Protein AF-F4REG9-F1 (afdb_monomer_lite)

Organism: Melampsora larici-populina (strain 98AG31 / pathotype 3-4-7) (NCBI:txid747676)

Foldseek 3Di:
DDCPDPVNVVVVVVCVVVVHPQDCPCVRPVPLVVQCVLCVLVADPVCSVVSNVDDDDPVDPPPCVSVPDPNPPPPPPDDPDAQDQDDPPRCCCVQPLLVVLLVLLVVLLVVQVCVQDVPDDPDDSCVQPNSNLSRSCSSRLVQLLVVDDPCVSRVDHSTPCSSVSSNVSSVVSCVDVSVVVVVVVVCVVPVPPPVPPPD

pLDDT: mean 83.84, std 15.32, range [38.62, 98.19]

Radius of gyration: 25.73 Å; chains: 1; bounding box: 55×44×76 Å

Sequence (199 aa):
MSLSDPGYVLEIQREKDAKMPACRCSNCDPQGAARIIRLLPQTKSADLNALISSFPSEAEPEDESLLNIPRSSRKRKFSSNIPLVCKWNDPIRLDVSIIDLTVSILANYKILFKKTYPTDPPYLPKTLFNLEDAWQISKNYISVSNGDFLREILGGQTIPGLFESITTSINSWLQSDSYKQHQDNLEDIYPDFNRSRDT

Structure (mmCIF, N/CA/C/O backbone):
data_AF-F4REG9-F1
#
_entry.id   AF-F4REG9-F1
#
loop_
_atom_site.group_PDB
_atom_site.id
_atom_site.type_symbol
_atom_site.label_atom_id
_atom_site.label_alt_id
_atom_site.label_comp_id
_atom_site.label_asym_id
_atom_site.label_entity_id
_atom_site.label_seq_id
_atom_site.pdbx_PDB_ins_code
_atom_site.Cartn_x
_atom_site.Cartn_y
_atom_site.Cartn_z
_atom_site.occupancy
_atom_site.B_iso_or_equiv
_atom_site.auth_seq_id
_atom_site.auth_comp_id
_atom_site.auth_asym_id
_atom_site.auth_atom_id
_atom_site.pdbx_PDB_model_num
ATOM 1 N N . MET A 1 1 ? -5.081 -2.381 30.332 1.00 60.44 1 MET A N 1
ATOM 2 C CA . MET A 1 1 ? -4.840 -1.266 31.276 1.00 60.44 1 MET A CA 1
ATOM 3 C C . MET A 1 1 ? -5.528 -1.609 32.583 1.00 60.44 1 MET A C 1
ATOM 5 O O . MET A 1 1 ? -6.572 -2.245 32.532 1.00 60.44 1 MET A O 1
ATOM 9 N N . SER A 1 2 ? -4.931 -1.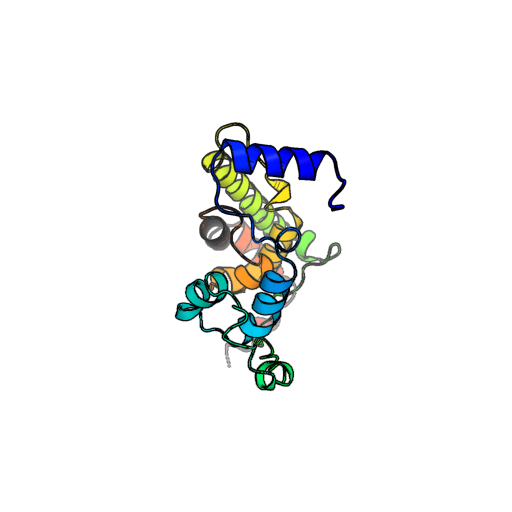269 33.724 1.00 75.38 2 SER A N 1
ATOM 10 C CA . SER A 1 2 ? -5.558 -1.494 35.033 1.00 75.38 2 SER A CA 1
ATOM 11 C C . SER A 1 2 ? -6.660 -0.459 35.278 1.00 75.38 2 SER A C 1
ATOM 13 O O . SER A 1 2 ? -6.501 0.689 34.877 1.00 75.38 2 SER A O 1
ATOM 15 N N . LEU A 1 3 ? -7.728 -0.824 35.995 1.00 77.12 3 LEU A N 1
ATOM 16 C CA . LEU A 1 3 ? -8.744 0.134 36.467 1.00 77.12 3 LEU A CA 1
ATOM 17 C C . LEU A 1 3 ? -8.175 1.147 37.476 1.00 77.12 3 LEU A C 1
ATOM 19 O O . LEU A 1 3 ? -8.781 2.179 37.739 1.00 77.12 3 LEU A O 1
ATOM 23 N N . SER A 1 4 ? -7.005 0.841 38.036 1.00 83.81 4 SER A N 1
ATOM 24 C CA . SER A 1 4 ? -6.241 1.710 38.929 1.00 83.81 4 SER A CA 1
ATOM 25 C C . SER A 1 4 ? -5.154 2.515 38.210 1.00 83.81 4 SER A C 1
ATOM 27 O O . SER A 1 4 ? -4.345 3.161 38.872 1.00 83.81 4 SER A O 1
ATOM 29 N N . ASP A 1 5 ? -5.062 2.421 36.880 1.00 88.69 5 ASP A N 1
ATOM 30 C CA . ASP A 1 5 ? -4.089 3.192 36.112 1.00 88.69 5 ASP A CA 1
ATOM 31 C C . ASP A 1 5 ? -4.425 4.696 36.189 1.00 88.69 5 ASP A C 1
ATOM 33 O O . ASP A 1 5 ? -5.569 5.074 35.918 1.00 88.69 5 ASP A O 1
ATOM 37 N N . PRO A 1 6 ? -3.465 5.575 36.534 1.00 88.94 6 PRO A N 1
ATOM 38 C CA . PRO A 1 6 ? -3.729 7.008 36.644 1.00 88.94 6 PRO A CA 1
ATOM 39 C C . PRO A 1 6 ? -4.270 7.628 35.350 1.00 88.94 6 PRO A C 1
ATOM 41 O O . PRO A 1 6 ? -5.141 8.493 35.409 1.00 88.94 6 PRO A O 1
ATOM 44 N N . GLY A 1 7 ? -3.802 7.168 34.183 1.00 88.00 7 GLY A N 1
ATOM 45 C CA . GLY A 1 7 ? -4.287 7.641 32.886 1.00 88.00 7 GLY A CA 1
ATOM 46 C C . GLY A 1 7 ? -5.747 7.258 32.640 1.00 88.00 7 GLY A C 1
ATOM 47 O O . GLY A 1 7 ? -6.537 8.092 32.204 1.00 88.00 7 GLY A O 1
ATOM 48 N N . TYR A 1 8 ? -6.128 6.029 32.993 1.00 84.44 8 TYR A N 1
ATOM 49 C CA . TYR A 1 8 ? -7.515 5.560 32.920 1.00 84.44 8 TYR A CA 1
ATOM 50 C C . TYR A 1 8 ? -8.472 6.397 33.782 1.00 84.44 8 TYR A C 1
ATOM 52 O O . TYR A 1 8 ? -9.537 6.802 33.316 1.00 84.44 8 TYR A O 1
ATOM 60 N N . VAL A 1 9 ? -8.089 6.690 35.029 1.00 88.25 9 VAL A N 1
ATOM 61 C CA . VAL A 1 9 ? -8.923 7.481 35.951 1.00 88.25 9 VAL A CA 1
ATOM 62 C C . VAL A 1 9 ? -9.111 8.912 35.440 1.00 88.25 9 VAL A C 1
ATOM 64 O O . VAL A 1 9 ? -10.224 9.439 35.489 1.00 88.25 9 VAL A O 1
ATOM 67 N N . LEU A 1 10 ? -8.042 9.526 34.924 1.00 91.56 10 LEU A N 1
ATOM 68 C CA . LEU A 1 10 ? -8.098 10.868 34.343 1.00 91.56 10 LEU A CA 1
ATOM 69 C C . LEU A 1 10 ? -9.011 10.923 33.115 1.00 91.56 10 LEU A C 1
ATOM 71 O O . LEU A 1 10 ? -9.815 11.848 33.003 1.00 91.56 10 LEU A O 1
ATOM 75 N N . GLU A 1 11 ? -8.936 9.928 32.229 1.00 88.75 11 GLU A N 1
ATOM 76 C CA . GLU A 1 11 ? -9.790 9.887 31.040 1.00 88.75 11 GLU A CA 1
ATOM 77 C C . GLU A 1 11 ? -11.269 9.716 31.407 1.00 88.75 11 GLU A C 1
ATOM 79 O O . GLU A 1 11 ? -12.109 10.442 30.880 1.00 88.75 11 GLU A O 1
ATOM 84 N N . ILE A 1 12 ? -11.598 8.862 32.385 1.00 87.81 12 ILE A N 1
ATOM 85 C CA . ILE A 1 12 ? -12.978 8.741 32.888 1.00 87.81 12 ILE A CA 1
ATOM 86 C C . ILE A 1 12 ? -13.499 10.078 33.414 1.00 87.81 12 ILE A C 1
ATOM 88 O O . ILE A 1 12 ? -14.660 10.428 33.185 1.00 87.81 12 ILE A O 1
ATOM 92 N N . GLN A 1 13 ? -12.674 10.820 34.154 1.00 90.06 13 GLN A N 1
ATOM 93 C CA . GLN A 1 13 ? -13.096 12.111 34.685 1.00 90.06 13 GLN A CA 1
ATOM 94 C C . GLN A 1 13 ? -13.320 13.122 33.554 1.00 90.06 13 GLN A C 1
ATOM 96 O O . GLN A 1 13 ? -14.356 13.786 33.528 1.00 90.06 13 GLN A O 1
ATOM 101 N N . ARG A 1 14 ? -12.416 13.159 32.568 1.00 94.50 14 ARG A N 1
ATOM 102 C CA . ARG A 1 14 ? -12.551 13.999 31.371 1.00 94.50 14 ARG A CA 1
ATOM 103 C C . ARG A 1 14 ? -13.841 13.694 30.600 1.00 94.50 14 ARG A C 1
ATOM 105 O O . ARG A 1 14 ? -14.540 14.622 30.194 1.00 94.50 14 ARG A O 1
ATOM 112 N N . GLU A 1 15 ? -14.170 12.417 30.403 1.00 92.25 15 GLU A N 1
ATOM 113 C CA . GLU A 1 15 ? -15.405 11.984 29.734 1.00 92.25 15 GLU A CA 1
ATOM 114 C C . GLU A 1 15 ? -16.660 12.454 30.488 1.00 92.25 15 GLU A C 1
ATOM 116 O O . GLU A 1 15 ? -17.603 12.951 29.864 1.00 92.25 15 GLU A O 1
ATOM 121 N N . LYS A 1 16 ? -16.659 12.359 31.827 1.00 89.88 16 LYS A N 1
ATOM 122 C CA . LYS A 1 16 ? -17.760 12.843 32.680 1.00 89.88 16 LYS A CA 1
ATOM 123 C C . LYS A 1 16 ? -17.938 14.354 32.584 1.00 89.88 16 LYS A C 1
ATOM 125 O O . LYS A 1 16 ? -19.063 14.818 32.395 1.00 89.88 16 LYS A O 1
ATOM 130 N N . ASP A 1 17 ? -16.846 15.107 32.676 1.00 95.31 17 ASP A N 1
ATOM 131 C CA . ASP A 1 17 ? -16.870 16.572 32.608 1.00 95.31 17 ASP A CA 1
ATOM 132 C C . ASP A 1 17 ? -17.370 17.051 31.232 1.00 95.31 17 ASP A C 1
ATOM 134 O O . ASP A 1 17 ? -18.139 18.011 31.133 1.00 95.31 17 ASP A O 1
ATOM 138 N N . ALA A 1 18 ? -17.016 16.321 30.169 1.00 95.12 18 ALA A N 1
ATOM 139 C CA . ALA A 1 18 ? -17.491 16.548 28.805 1.00 95.12 18 ALA A CA 1
ATOM 140 C C . ALA A 1 18 ? -18.910 16.006 28.529 1.00 95.12 18 ALA A C 1
ATOM 142 O O . ALA A 1 18 ? -19.398 16.140 27.405 1.00 95.12 18 ALA A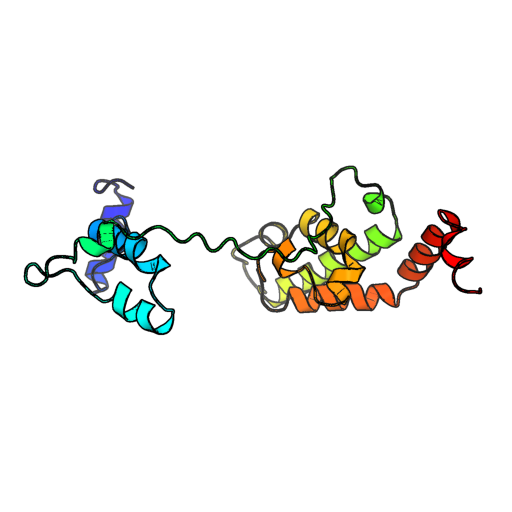 O 1
ATOM 143 N N . LYS A 1 19 ? -19.582 15.404 29.523 1.00 94.12 19 LYS A N 1
ATOM 144 C CA . LYS A 1 19 ? -20.911 14.771 29.397 1.00 94.12 19 LYS A CA 1
ATOM 145 C C . LYS A 1 19 ? -20.982 13.748 28.257 1.00 94.12 19 LYS A C 1
ATOM 147 O O . LYS A 1 19 ? -22.006 13.623 27.582 1.00 94.12 19 LYS A O 1
ATOM 152 N N . MET A 1 20 ? -19.887 13.029 28.031 1.00 89.06 20 MET A N 1
ATOM 153 C CA . MET A 1 20 ? -19.848 11.956 27.046 1.00 89.06 20 MET A CA 1
ATOM 154 C C . MET A 1 20 ? -20.723 10.782 27.518 1.00 89.06 20 MET A C 1
ATOM 156 O O . MET A 1 20 ? -20.872 10.561 28.724 1.00 89.06 20 MET A O 1
ATOM 160 N N . PRO A 1 21 ? -21.333 10.021 26.592 1.00 84.56 21 PRO A N 1
ATOM 161 C CA . PRO A 1 21 ? -22.015 8.784 26.952 1.00 84.56 21 PRO A CA 1
ATOM 162 C C . PRO A 1 21 ? -21.028 7.803 27.594 1.00 84.56 21 PRO A C 1
ATOM 164 O O . PRO A 1 21 ? -19.836 7.832 27.295 1.00 84.56 21 PRO A O 1
ATOM 167 N N . ALA A 1 22 ? -21.534 6.912 28.449 1.00 82.81 22 ALA A N 1
ATOM 168 C CA . ALA A 1 22 ? -20.707 5.907 29.108 1.00 82.81 22 ALA A CA 1
ATOM 169 C C . ALA A 1 22 ? -19.886 5.107 28.081 1.00 82.81 22 ALA A C 1
ATOM 171 O O . ALA A 1 22 ? -20.439 4.559 27.119 1.00 82.81 22 ALA A O 1
ATOM 172 N N . CYS A 1 23 ? -18.570 5.051 28.292 1.00 83.50 23 CYS A N 1
ATOM 173 C CA . CYS A 1 23 ? -17.655 4.327 27.424 1.00 83.50 23 CYS A CA 1
ATOM 174 C C . CYS A 1 23 ? -17.992 2.828 27.408 1.00 83.50 23 CYS A C 1
ATOM 176 O O . CYS A 1 23 ? -18.189 2.212 28.453 1.00 83.50 23 CYS A O 1
ATOM 178 N N . ARG A 1 24 ? -18.026 2.235 26.209 1.00 82.06 24 ARG A N 1
ATOM 179 C CA . ARG A 1 24 ? -18.317 0.803 25.988 1.00 82.06 24 ARG A CA 1
ATOM 180 C C . ARG A 1 24 ? -17.159 0.048 25.353 1.00 82.06 24 ARG A C 1
ATOM 182 O O . ARG A 1 24 ? -17.347 -0.933 24.636 1.00 82.06 24 ARG A O 1
ATOM 189 N N . CYS A 1 25 ? -15.943 0.549 25.543 1.00 83.94 25 CYS A N 1
ATOM 190 C CA . CYS A 1 25 ? -14.766 -0.196 25.127 1.00 83.94 25 CYS A CA 1
ATOM 191 C C . CYS A 1 25 ? -14.629 -1.475 25.966 1.00 83.94 25 CYS A C 1
ATOM 193 O O . CYS A 1 25 ? -15.213 -1.598 27.041 1.00 83.94 25 CYS A O 1
ATOM 195 N N . SER A 1 26 ? -13.785 -2.401 25.521 1.00 84.25 26 SER A N 1
ATOM 196 C CA . SER A 1 26 ? -13.552 -3.675 26.211 1.00 84.25 26 SER A CA 1
ATOM 197 C C . SER A 1 26 ? -13.033 -3.549 27.649 1.00 84.25 26 SER A C 1
ATOM 199 O O . SER A 1 26 ? -13.104 -4.525 28.387 1.00 84.25 26 SER A O 1
ATOM 201 N N . ASN A 1 27 ? -12.504 -2.386 28.050 1.00 82.25 27 ASN A N 1
ATOM 202 C CA . ASN A 1 27 ? -12.103 -2.132 29.438 1.00 82.25 27 ASN A CA 1
ATOM 203 C C . ASN A 1 27 ? -13.263 -1.615 30.304 1.00 82.25 27 ASN A C 1
ATOM 205 O O . ASN A 1 27 ? -13.308 -1.939 31.486 1.00 82.25 27 ASN A O 1
ATOM 209 N N . CYS A 1 28 ? -14.175 -0.818 29.737 1.00 80.12 28 CYS A N 1
ATOM 210 C CA . CYS A 1 28 ? -15.273 -0.181 30.474 1.00 80.12 28 CYS A CA 1
ATOM 211 C C . CYS A 1 28 ? -16.549 -1.038 30.493 1.00 80.12 28 CYS A C 1
ATOM 213 O O . CYS A 1 28 ? -17.289 -1.000 31.471 1.00 80.12 28 CYS A O 1
ATOM 215 N N . ASP A 1 29 ? -16.782 -1.836 29.446 1.00 82.00 29 ASP A N 1
ATOM 216 C CA . ASP A 1 29 ? -17.883 -2.802 29.344 1.00 82.00 29 ASP A CA 1
ATOM 217 C C . ASP A 1 29 ? -17.373 -4.141 28.770 1.00 82.00 29 ASP A C 1
ATOM 219 O O . ASP A 1 29 ? -17.540 -4.445 27.581 1.00 82.00 29 ASP A O 1
ATOM 223 N N . PRO A 1 30 ? -16.695 -4.961 29.595 1.00 82.25 30 PRO A N 1
ATOM 224 C CA . PRO A 1 30 ? -16.135 -6.228 29.140 1.00 82.25 30 PRO A CA 1
ATOM 225 C C . PRO A 1 30 ? -17.215 -7.233 28.712 1.00 82.25 30 PRO A C 1
ATOM 227 O O . PRO A 1 30 ? -16.963 -8.047 27.820 1.00 82.25 30 PRO A O 1
ATOM 230 N N . GLN A 1 31 ? -18.414 -7.182 29.305 1.00 80.25 31 GLN A N 1
ATOM 231 C CA . GLN A 1 31 ? -19.505 -8.092 28.951 1.00 80.25 31 GLN A CA 1
ATOM 232 C C . GLN A 1 31 ? -20.136 -7.723 27.607 1.00 80.25 31 GLN A C 1
ATOM 234 O O . GLN A 1 31 ? -20.251 -8.591 26.736 1.00 80.25 31 GLN A O 1
ATOM 239 N N . GLY A 1 32 ? -20.453 -6.444 27.384 1.00 80.69 32 GLY A N 1
ATOM 240 C CA . GLY A 1 32 ? -20.942 -5.964 26.093 1.00 80.69 32 GLY A CA 1
ATOM 241 C C . GLY A 1 32 ? -19.934 -6.208 24.969 1.00 80.69 32 GLY A C 1
ATOM 242 O O . GLY A 1 32 ? -20.300 -6.704 23.900 1.00 80.69 32 GLY A O 1
ATOM 243 N N . ALA A 1 33 ? -18.642 -5.979 25.224 1.00 84.62 33 ALA A N 1
ATOM 244 C CA . ALA A 1 33 ? -17.587 -6.286 24.260 1.00 84.62 33 ALA A CA 1
ATOM 245 C C . ALA A 1 33 ? -17.506 -7.790 23.933 1.00 84.62 33 ALA A C 1
ATOM 247 O O . ALA A 1 33 ? -17.427 -8.164 22.759 1.00 84.62 33 ALA A O 1
ATOM 248 N N . ALA A 1 34 ? -17.572 -8.665 24.944 1.00 82.31 34 ALA A N 1
ATOM 249 C CA . ALA A 1 34 ? -17.578 -10.114 24.737 1.00 82.31 34 ALA A CA 1
ATOM 250 C C . ALA A 1 34 ? -18.793 -10.570 23.912 1.00 82.31 34 ALA A C 1
ATOM 252 O O . ALA A 1 34 ? -18.649 -11.399 23.010 1.00 82.31 34 ALA A O 1
ATOM 253 N N . ARG A 1 35 ? -19.970 -9.992 24.169 1.00 81.62 35 ARG A N 1
ATOM 254 C CA . ARG A 1 35 ? -21.194 -10.250 23.404 1.00 81.62 35 ARG A CA 1
ATOM 255 C C . ARG A 1 35 ? -21.048 -9.846 21.939 1.00 81.62 35 ARG A C 1
ATOM 257 O O . ARG A 1 35 ? -21.352 -10.647 21.055 1.00 81.62 35 ARG A O 1
ATOM 264 N N . ILE A 1 36 ? -20.522 -8.649 21.665 1.00 86.06 36 ILE A N 1
ATOM 265 C CA . ILE A 1 36 ? -20.256 -8.203 20.289 1.00 86.06 36 ILE A CA 1
ATOM 266 C C . ILE A 1 36 ? -19.326 -9.197 19.590 1.00 86.06 36 ILE A C 1
ATOM 268 O O . ILE A 1 36 ? -19.650 -9.662 18.503 1.00 86.06 36 ILE A O 1
ATOM 272 N N . ILE A 1 37 ? -18.218 -9.600 20.221 1.00 83.81 37 ILE A N 1
ATOM 273 C CA . ILE A 1 37 ? -17.272 -10.571 19.640 1.00 83.81 37 ILE A CA 1
ATOM 274 C C . ILE A 1 37 ? -17.957 -11.905 19.293 1.00 83.81 37 ILE A C 1
ATOM 276 O O . ILE A 1 37 ? -17.618 -12.523 18.280 1.00 83.81 37 ILE A O 1
ATOM 280 N N . ARG A 1 38 ? -18.919 -12.355 20.109 1.00 79.62 38 ARG A N 1
ATOM 281 C CA . ARG A 1 38 ? -19.675 -13.597 19.872 1.00 79.62 38 ARG A CA 1
ATOM 282 C C . ARG A 1 38 ? -20.643 -13.485 18.693 1.00 79.62 38 ARG A C 1
ATOM 284 O O . ARG A 1 38 ? -20.700 -14.406 17.882 1.00 79.62 38 ARG A O 1
ATOM 291 N N . LEU A 1 39 ? -21.380 -12.378 18.591 1.00 81.50 39 LEU A N 1
ATOM 292 C CA . LEU A 1 39 ? -22.480 -12.217 17.629 1.00 81.50 39 LEU A CA 1
ATOM 293 C C . LEU A 1 39 ? -22.046 -11.602 16.293 1.00 81.50 39 LEU A C 1
ATOM 295 O O . LEU A 1 39 ? -22.662 -11.866 15.256 1.00 81.50 39 LEU A O 1
ATOM 299 N N . LEU A 1 40 ? -20.954 -10.834 16.281 1.00 86.19 40 LEU A N 1
ATOM 300 C CA . LEU A 1 40 ? -20.434 -10.157 15.091 1.00 86.19 40 LEU A CA 1
ATOM 301 C C . LEU A 1 40 ? -20.246 -11.086 13.875 1.00 86.19 40 LEU A C 1
ATOM 303 O O . LEU A 1 4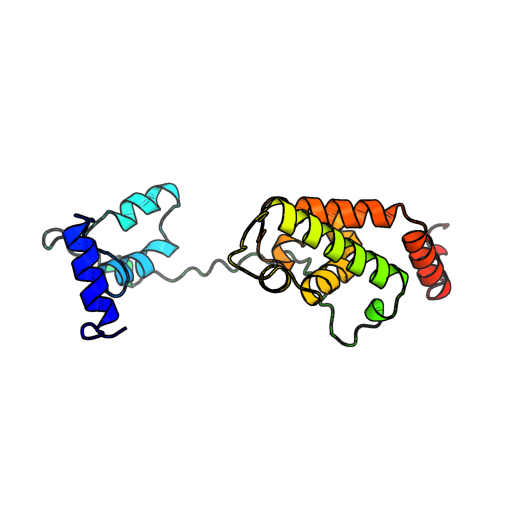0 ? -20.637 -10.678 12.783 1.00 86.19 40 LEU A O 1
ATOM 307 N N . PRO A 1 41 ? -19.742 -12.335 14.003 1.00 81.81 41 PRO A N 1
ATOM 308 C CA . PRO A 1 41 ? -19.587 -13.241 12.859 1.00 81.81 41 PRO A CA 1
ATOM 309 C C . PRO A 1 41 ? -20.891 -13.584 12.124 1.00 81.81 41 PRO A C 1
ATOM 311 O O . PRO A 1 41 ? -20.841 -14.039 10.982 1.00 81.81 41 PRO A O 1
ATOM 314 N N . GLN A 1 42 ? -22.041 -13.404 12.776 1.00 78.38 42 GLN A N 1
ATOM 315 C CA . GLN A 1 42 ? -23.371 -13.729 12.248 1.00 78.38 42 GLN A CA 1
ATOM 316 C C . GLN A 1 42 ? -24.204 -12.481 11.947 1.00 78.38 42 GLN A C 1
ATOM 318 O O . GLN A 1 42 ? -25.286 -12.570 11.369 1.00 78.38 42 GLN A O 1
ATOM 323 N N . THR A 1 43 ? -23.698 -11.314 12.330 1.00 82.00 43 THR A N 1
ATOM 324 C CA . THR A 1 43 ? -24.404 -10.047 12.193 1.00 82.00 43 THR A CA 1
ATOM 325 C C . THR A 1 43 ? -24.209 -9.513 10.783 1.00 82.00 43 THR A C 1
ATOM 327 O O . THR A 1 43 ? -23.082 -9.390 10.296 1.00 82.00 43 THR A O 1
ATOM 330 N N . LYS A 1 44 ? -25.310 -9.202 10.095 1.00 85.88 44 LYS A N 1
ATOM 331 C CA . LYS A 1 44 ? -25.243 -8.535 8.790 1.00 85.88 44 LYS A CA 1
ATOM 332 C C . LYS A 1 44 ? -24.792 -7.091 8.990 1.00 85.88 44 LYS A C 1
ATOM 334 O O . LYS A 1 44 ? -25.044 -6.497 10.032 1.00 85.88 44 LYS A O 1
ATOM 339 N N . SER A 1 45 ? -24.173 -6.493 7.972 1.00 86.25 45 SER A N 1
ATOM 340 C CA . SER A 1 45 ? -23.698 -5.102 8.059 1.00 86.25 45 SER A CA 1
ATOM 341 C C . SER A 1 45 ? -24.809 -4.113 8.432 1.00 86.25 45 SER A C 1
ATOM 343 O O . SER A 1 45 ? -24.564 -3.204 9.217 1.00 86.25 45 SER A O 1
ATOM 345 N N . ALA A 1 46 ? -26.028 -4.321 7.919 1.00 90.12 46 ALA A N 1
ATOM 346 C CA . ALA A 1 46 ? -27.200 -3.503 8.232 1.00 90.12 46 ALA A CA 1
ATOM 347 C C . ALA A 1 46 ? -27.595 -3.557 9.721 1.00 90.12 46 ALA A C 1
ATOM 349 O O . ALA A 1 46 ? -28.074 -2.565 10.263 1.00 90.12 46 ALA A O 1
ATOM 350 N N . ASP A 1 47 ? -27.327 -4.681 10.389 1.00 85.69 47 ASP A N 1
ATOM 351 C CA . ASP A 1 47 ? -27.742 -4.949 11.769 1.00 85.69 47 ASP A CA 1
ATOM 352 C C . ASP A 1 47 ? -26.626 -4.642 12.788 1.00 85.69 47 ASP A C 1
ATOM 354 O O . ASP A 1 47 ? -26.836 -4.722 13.999 1.00 85.69 47 ASP A O 1
ATOM 358 N N . LEU A 1 48 ? -25.431 -4.250 12.323 1.00 86.81 48 LEU A N 1
ATOM 359 C CA . LEU A 1 48 ? -24.267 -3.996 13.178 1.00 86.81 48 LEU A CA 1
ATOM 360 C C . LEU A 1 48 ? -24.529 -2.891 14.208 1.00 86.81 48 LEU A C 1
ATOM 362 O O . LEU A 1 48 ? -24.200 -3.042 15.383 1.00 86.81 48 LEU A O 1
ATOM 366 N N . ASN A 1 49 ? -25.152 -1.792 13.782 1.00 87.12 49 ASN A N 1
ATOM 367 C CA . ASN A 1 49 ? -25.466 -0.680 14.679 1.00 87.12 49 ASN A CA 1
ATOM 368 C C . ASN A 1 49 ? -26.483 -1.089 15.747 1.00 87.12 49 ASN A C 1
ATOM 370 O O . ASN A 1 49 ? -26.371 -0.653 16.892 1.00 87.12 49 ASN A O 1
ATOM 374 N N . ALA A 1 50 ? -27.439 -1.954 15.398 1.00 86.44 50 ALA A N 1
ATOM 375 C CA . ALA A 1 50 ? -28.395 -2.495 16.354 1.00 86.44 50 ALA A CA 1
ATOM 376 C C . ALA A 1 50 ? -27.693 -3.408 17.369 1.00 86.44 50 ALA A C 1
ATOM 378 O O . ALA A 1 50 ? -27.922 -3.263 18.567 1.00 86.44 50 ALA A O 1
ATOM 379 N N . LEU A 1 51 ? -26.766 -4.264 16.921 1.00 85.12 51 LEU A N 1
ATOM 380 C CA . LEU A 1 51 ? -25.962 -5.105 17.811 1.00 85.12 51 LEU A CA 1
ATOM 381 C C . LEU A 1 51 ? -25.156 -4.269 18.816 1.00 85.12 51 LEU A C 1
ATOM 383 O O . LEU A 1 51 ? -25.222 -4.542 20.013 1.00 85.12 51 LEU A O 1
ATOM 387 N N . ILE A 1 52 ? -24.429 -3.252 18.342 1.00 84.81 52 ILE A N 1
ATOM 388 C CA . ILE A 1 52 ? -23.598 -2.371 19.185 1.00 84.81 52 ILE A CA 1
ATOM 389 C C . ILE A 1 52 ? -24.460 -1.579 20.182 1.00 84.81 52 ILE A C 1
ATOM 391 O O . ILE A 1 52 ? -24.038 -1.325 21.310 1.00 84.81 52 ILE A O 1
ATOM 395 N N . SER A 1 53 ? -25.669 -1.192 19.769 1.00 82.56 53 SER A N 1
ATOM 396 C CA . SER A 1 53 ? -26.580 -0.389 20.593 1.00 82.56 53 SER A CA 1
ATOM 397 C C . SER A 1 53 ? -27.398 -1.227 21.579 1.00 82.56 53 SER A C 1
ATOM 399 O O . SER A 1 53 ? -27.828 -0.695 22.602 1.00 82.56 53 SER A O 1
ATOM 401 N N . SER A 1 54 ? -27.614 -2.513 21.284 1.00 72.94 54 SER A N 1
ATOM 402 C CA . SER A 1 54 ? -28.395 -3.435 22.115 1.00 72.94 54 SER A CA 1
ATOM 403 C C . SER A 1 54 ? -27.678 -3.789 23.419 1.00 72.94 54 SER A C 1
ATOM 405 O O . SER A 1 54 ? -26.483 -4.088 23.426 1.00 72.94 54 SER A O 1
ATOM 407 N N . PHE A 1 55 ? -28.431 -3.786 24.517 1.00 66.44 55 PHE A N 1
ATOM 408 C CA . PHE A 1 55 ? -27.957 -4.164 25.843 1.00 66.44 55 PHE A CA 1
ATOM 409 C C . PHE A 1 55 ? -28.636 -5.462 26.286 1.00 66.44 55 PHE A C 1
ATOM 411 O O . PHE A 1 55 ? -29.850 -5.575 26.106 1.00 66.44 55 PHE A O 1
ATOM 418 N N . PRO A 1 56 ? -27.917 -6.411 26.904 1.00 57.91 56 PRO A N 1
ATOM 419 C CA . PRO A 1 56 ? -28.574 -7.424 27.714 1.00 57.91 56 PRO A CA 1
ATOM 420 C C . PRO A 1 56 ? -29.196 -6.714 28.924 1.00 57.91 56 PRO A C 1
ATOM 422 O O . PRO A 1 56 ? -28.493 -6.106 29.730 1.00 57.91 56 PRO A O 1
ATOM 425 N N . SER A 1 57 ? -30.523 -6.722 29.013 1.00 54.88 57 SER A N 1
ATOM 426 C CA . SER A 1 57 ? -31.224 -6.351 30.244 1.00 54.88 57 SER A CA 1
ATOM 427 C C . SER A 1 57 ? -31.527 -7.629 31.021 1.00 54.88 57 SER A C 1
ATOM 429 O O . SER A 1 57 ? -31.743 -8.667 30.402 1.00 54.88 57 SER A O 1
ATOM 431 N N . GLU A 1 58 ? -31.602 -7.566 32.352 1.00 50.84 58 GLU A N 1
ATOM 432 C CA . GLU A 1 58 ? -31.990 -8.716 33.193 1.00 50.84 58 GLU A CA 1
ATOM 433 C C . GLU A 1 58 ? -33.348 -9.338 32.796 1.00 50.84 58 GLU A C 1
ATOM 435 O O . GLU A 1 58 ? -33.637 -10.470 33.173 1.00 50.84 58 GLU A O 1
ATOM 440 N N . ALA A 1 59 ? -34.173 -8.626 32.016 1.00 50.81 59 ALA A N 1
ATOM 441 C CA . ALA A 1 59 ? -35.466 -9.094 31.523 1.00 50.81 59 ALA A CA 1
ATOM 442 C C . ALA A 1 59 ? -35.388 -9.987 30.267 1.00 50.81 59 ALA A C 1
ATOM 444 O O . ALA A 1 59 ? -36.351 -10.690 29.972 1.00 50.81 59 ALA A O 1
ATOM 445 N N . GLU A 1 60 ? -34.268 -9.982 29.539 1.00 55.56 60 GLU A N 1
ATOM 446 C CA . GLU A 1 60 ? -34.061 -10.768 28.314 1.00 55.56 60 GLU A CA 1
ATOM 447 C C . GLU A 1 60 ? -32.745 -11.551 28.459 1.00 55.56 60 GLU A C 1
ATOM 449 O O . GLU A 1 60 ? -31.685 -11.055 28.054 1.00 55.56 60 GLU A O 1
ATOM 454 N N . PRO A 1 61 ? -32.766 -12.737 29.099 1.00 55.41 61 PRO A N 1
ATOM 455 C CA . PRO A 1 61 ? -31.578 -13.577 29.195 1.00 55.41 61 PRO A CA 1
ATOM 456 C C . PRO A 1 61 ? -31.061 -13.903 27.789 1.00 55.41 61 PRO A C 1
ATOM 458 O O . PRO A 1 61 ? -31.845 -14.162 26.876 1.00 55.41 61 PRO A O 1
ATOM 461 N N . GLU A 1 62 ? -29.737 -13.859 27.605 1.00 60.78 62 GLU A N 1
ATOM 462 C CA . GLU A 1 62 ? -29.125 -14.211 26.322 1.00 60.78 62 GLU A CA 1
ATOM 463 C C . GLU A 1 62 ? -29.569 -15.620 25.913 1.00 60.78 62 GLU A C 1
ATOM 465 O O . GLU A 1 62 ? -29.487 -16.558 26.704 1.00 60.78 62 GLU A O 1
ATOM 470 N N . ASP A 1 63 ? -30.027 -15.770 24.671 1.00 62.09 63 ASP A N 1
ATOM 471 C CA . ASP A 1 63 ? -30.356 -17.075 24.109 1.00 62.09 63 ASP A CA 1
ATOM 472 C C . ASP A 1 63 ? -29.087 -17.944 24.080 1.00 62.09 63 ASP A C 1
ATOM 474 O O . ASP A 1 63 ? -28.199 -17.761 23.241 1.00 62.09 63 ASP A O 1
ATOM 478 N N . GLU A 1 64 ? -28.984 -18.886 25.023 1.00 61.38 64 GLU A N 1
ATOM 479 C CA . GLU A 1 64 ? -27.832 -19.780 25.181 1.00 61.38 64 GLU A CA 1
ATOM 480 C C . GLU A 1 64 ? -27.561 -20.626 23.929 1.00 61.38 64 GLU A C 1
ATOM 482 O O . GLU A 1 64 ? -26.440 -21.112 23.743 1.00 61.38 64 GLU A O 1
ATOM 487 N N . SER A 1 65 ? -28.530 -20.765 23.016 1.00 63.78 65 SER A N 1
ATOM 488 C CA . SER A 1 65 ? -28.300 -21.425 21.728 1.00 63.78 65 SER A CA 1
ATOM 489 C C . SER A 1 65 ? -27.245 -20.700 20.877 1.00 63.78 65 SER A C 1
ATOM 491 O O . SER A 1 65 ? -26.529 -21.343 20.100 1.00 63.78 65 SER A O 1
ATOM 493 N N . LEU A 1 66 ? -27.050 -19.392 21.098 1.00 60.06 66 LEU A N 1
ATOM 494 C CA . LEU A 1 66 ? -26.004 -18.584 20.466 1.00 60.06 66 LEU A CA 1
ATOM 495 C C . 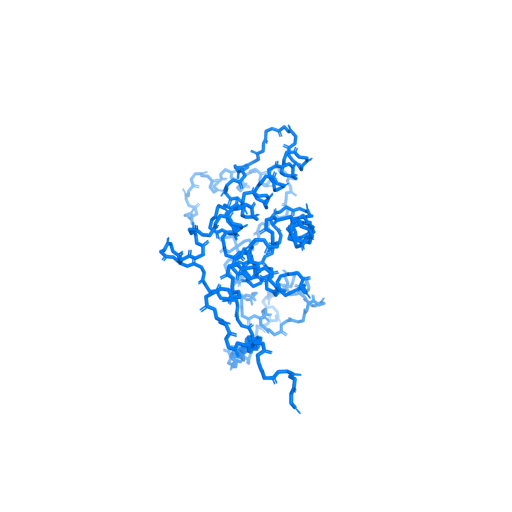LEU A 1 66 ? -24.587 -18.963 20.941 1.00 60.06 66 LEU A C 1
ATOM 497 O O . LEU A 1 66 ? -23.613 -18.681 20.236 1.00 60.06 66 LEU A O 1
ATOM 501 N N . LEU A 1 67 ? -24.452 -19.633 22.095 1.00 58.12 67 LEU A N 1
ATOM 502 C CA . LEU A 1 67 ? -23.163 -20.066 22.656 1.00 58.12 67 LEU A CA 1
ATOM 503 C C . LEU A 1 67 ? -22.558 -21.263 21.910 1.00 58.12 67 LEU A C 1
ATOM 505 O O . LEU A 1 67 ? -21.340 -21.440 21.923 1.00 58.12 67 LEU A O 1
ATOM 509 N N . ASN A 1 68 ? -23.390 -22.052 21.226 1.00 61.00 68 ASN A N 1
ATOM 510 C CA . ASN A 1 68 ? -22.981 -23.286 20.550 1.00 61.00 68 ASN A CA 1
ATOM 511 C C . ASN A 1 68 ? -22.869 -23.147 19.028 1.00 61.00 68 ASN A C 1
ATOM 513 O O . ASN A 1 68 ? -22.727 -24.151 18.328 1.00 61.00 68 ASN A O 1
ATOM 517 N N . ILE A 1 69 ? -22.928 -21.926 18.488 1.00 62.91 69 ILE A N 1
ATOM 518 C CA . ILE A 1 69 ? -22.936 -21.750 17.035 1.00 62.91 69 ILE A CA 1
ATOM 519 C C . ILE A 1 69 ? -21.543 -22.050 16.471 1.00 62.91 69 ILE A C 1
ATOM 521 O O . ILE A 1 69 ? -20.572 -21.362 16.813 1.00 62.91 69 ILE A O 1
ATOM 525 N N . PRO A 1 70 ? -21.413 -23.047 15.573 1.00 61.31 70 PRO A N 1
ATOM 526 C CA . PRO A 1 70 ? -20.141 -23.360 14.952 1.00 61.31 70 PRO A CA 1
ATOM 527 C C . PRO A 1 70 ? -19.616 -22.129 14.217 1.00 61.31 70 PRO A C 1
ATOM 529 O O . PRO A 1 70 ? -20.293 -21.561 13.356 1.00 61.31 70 PRO A O 1
ATOM 532 N N . ARG A 1 71 ? -18.381 -21.718 14.524 1.00 59.19 71 ARG A N 1
ATOM 533 C CA . ARG A 1 71 ? -17.688 -20.683 13.751 1.00 59.19 71 ARG A CA 1
ATOM 534 C C . ARG A 1 71 ? -17.494 -21.197 12.329 1.00 59.19 71 ARG A C 1
ATOM 536 O O . ARG A 1 71 ? -16.517 -21.885 12.036 1.00 59.19 71 ARG A O 1
ATOM 543 N N . SER A 1 72 ? -18.405 -20.839 11.428 1.00 56.44 72 SER A N 1
ATOM 544 C CA . SER A 1 72 ? -18.197 -21.006 9.995 1.00 56.44 72 SER A CA 1
ATOM 545 C C . SER A 1 72 ? -17.071 -20.062 9.588 1.00 56.44 72 SER A C 1
ATOM 547 O O . SER A 1 72 ? -17.304 -18.918 9.191 1.00 56.44 72 SER A O 1
ATOM 549 N N . SER A 1 73 ? -15.830 -20.537 9.674 1.00 56.34 73 SER A N 1
ATOM 550 C CA . SER A 1 73 ? -14.722 -19.889 8.991 1.00 56.34 73 SER A CA 1
ATOM 551 C C . SER A 1 73 ? -14.985 -20.025 7.493 1.00 56.34 73 SER A C 1
ATOM 553 O O . SER A 1 73 ? -14.630 -21.010 6.848 1.00 56.34 73 SER A O 1
ATOM 555 N N . ARG A 1 74 ? -15.653 -19.025 6.906 1.00 57.19 74 ARG A N 1
ATOM 556 C CA . ARG A 1 74 ? -15.554 -18.839 5.463 1.00 57.19 74 ARG A CA 1
ATOM 557 C C . ARG A 1 74 ? -14.089 -18.529 5.222 1.00 57.19 74 ARG A C 1
ATOM 559 O O . ARG A 1 74 ? -13.644 -17.408 5.464 1.00 57.19 74 ARG A O 1
ATOM 566 N N . LYS A 1 75 ? -13.323 -19.546 4.815 1.00 56.62 75 LYS A N 1
ATOM 567 C CA . LYS A 1 75 ? -11.986 -19.334 4.271 1.00 56.62 75 LYS A CA 1
ATOM 568 C C . LYS A 1 75 ? -12.163 -18.251 3.217 1.00 56.62 75 LYS A C 1
ATOM 570 O O . LYS A 1 75 ? -12.975 -18.419 2.304 1.00 56.62 75 LYS A O 1
ATOM 575 N N . ARG A 1 76 ? -11.486 -17.111 3.393 1.00 56.00 76 ARG A N 1
ATOM 576 C CA . ARG A 1 76 ? -11.403 -16.117 2.323 1.00 56.00 76 ARG A CA 1
ATOM 577 C C . ARG A 1 76 ? -10.987 -16.899 1.085 1.00 56.00 76 ARG A C 1
ATOM 579 O O . ARG A 1 76 ? -10.009 -17.644 1.149 1.00 56.00 76 ARG A O 1
ATOM 586 N N . LYS A 1 77 ? -11.776 -16.806 0.012 1.00 50.47 77 LYS A N 1
ATOM 587 C CA . LYS A 1 77 ? -11.356 -17.318 -1.288 1.00 50.47 77 LYS A CA 1
ATOM 588 C C . LYS A 1 77 ? -10.135 -16.488 -1.657 1.00 50.47 77 LYS A C 1
ATOM 590 O O . LYS A 1 77 ? -10.282 -15.368 -2.130 1.00 50.47 77 LYS A O 1
ATOM 595 N N . PHE A 1 78 ? -8.946 -16.987 -1.336 1.00 48.31 78 PHE A N 1
ATOM 596 C CA . PHE A 1 78 ? -7.751 -16.492 -1.984 1.00 48.31 78 PHE A CA 1
ATOM 597 C C . PHE A 1 78 ? -7.964 -16.787 -3.462 1.00 48.31 78 PHE A C 1
ATOM 599 O O . PHE A 1 78 ? -8.229 -17.931 -3.839 1.00 48.31 78 PHE A O 1
ATOM 606 N N . SER A 1 79 ? -7.962 -15.728 -4.268 1.00 55.88 79 SER A N 1
ATOM 607 C CA . SER A 1 79 ? -7.782 -15.857 -5.705 1.00 55.88 79 SER A CA 1
ATOM 608 C C . SER A 1 79 ? -6.593 -16.799 -5.932 1.00 55.88 79 SER A C 1
ATOM 610 O O . SER A 1 79 ? -5.585 -16.704 -5.231 1.00 55.88 79 SER A O 1
ATOM 612 N N . SER A 1 80 ? -6.717 -17.736 -6.872 1.00 58.88 80 SER A N 1
ATOM 613 C CA . SER A 1 80 ? -5.617 -18.632 -7.253 1.00 58.88 80 SER A CA 1
ATOM 614 C C . SER A 1 80 ? -4.385 -17.869 -7.754 1.00 58.88 80 SER A C 1
ATOM 616 O O . SER A 1 80 ? -3.291 -18.420 -7.764 1.00 58.88 80 SER A O 1
ATOM 618 N N . ASN A 1 81 ? -4.557 -16.598 -8.124 1.00 74.06 81 ASN A N 1
ATOM 619 C CA . ASN A 1 81 ? -3.482 -15.668 -8.420 1.00 74.06 81 ASN A CA 1
ATOM 620 C C . ASN A 1 81 ? -3.056 -14.970 -7.122 1.00 74.06 81 ASN A C 1
ATOM 622 O O . ASN A 1 81 ? -3.821 -14.190 -6.548 1.00 74.06 81 ASN A O 1
ATOM 626 N N . ILE A 1 82 ? -1.849 -15.290 -6.657 1.00 83.62 82 ILE A N 1
ATOM 627 C CA . ILE A 1 82 ? -1.199 -14.697 -5.483 1.00 83.62 82 ILE A CA 1
ATOM 628 C C . ILE A 1 82 ? -0.041 -13.826 -5.994 1.00 83.62 82 ILE A C 1
ATOM 630 O O . ILE A 1 82 ? 0.682 -14.283 -6.884 1.00 83.62 82 ILE A O 1
ATOM 634 N N . PRO A 1 83 ? 0.177 -12.615 -5.445 1.00 91.25 83 PRO A N 1
ATOM 635 C CA . PRO A 1 83 ? 1.310 -11.782 -5.834 1.00 91.25 83 PRO A CA 1
ATOM 636 C C . PRO A 1 83 ? 2.647 -12.504 -5.619 1.00 91.25 83 PRO A C 1
ATOM 638 O O . PRO A 1 83 ? 2.871 -13.146 -4.588 1.00 91.25 83 PRO A O 1
ATOM 641 N N . LEU A 1 84 ? 3.570 -12.358 -6.566 1.00 92.81 84 LEU A N 1
ATOM 642 C CA . LEU A 1 84 ? 4.926 -12.888 -6.455 1.00 92.81 84 LEU A CA 1
ATOM 643 C C . LEU A 1 84 ? 5.701 -12.125 -5.384 1.00 92.81 84 LEU A C 1
ATOM 645 O O . LEU A 1 84 ? 5.870 -10.917 -5.502 1.00 92.81 84 LEU A O 1
ATOM 649 N N . VAL A 1 85 ? 6.243 -12.807 -4.377 1.00 94.06 85 VAL A N 1
ATOM 650 C CA . VAL A 1 85 ? 7.004 -12.158 -3.293 1.00 94.06 85 VAL A CA 1
ATOM 651 C C . VAL A 1 85 ? 8.373 -11.675 -3.782 1.00 94.06 85 VAL A C 1
ATOM 653 O O . VAL A 1 85 ? 9.136 -12.467 -4.340 1.00 94.06 85 VAL A O 1
ATOM 656 N N . CYS A 1 86 ? 8.707 -10.403 -3.550 1.00 95.38 86 CYS A N 1
ATOM 657 C CA . CYS A 1 86 ? 10.016 -9.815 -3.843 1.00 95.38 86 CYS A CA 1
ATOM 658 C C . CYS A 1 86 ? 10.941 -9.935 -2.627 1.00 95.38 86 CYS A C 1
ATOM 660 O O . CYS A 1 86 ? 10.809 -9.200 -1.651 1.00 95.38 86 CYS A O 1
ATOM 662 N N . LYS A 1 87 ? 11.891 -10.872 -2.674 1.00 94.88 87 LYS A N 1
ATOM 663 C CA . LYS A 1 87 ? 12.862 -11.065 -1.585 1.00 94.88 87 LYS A CA 1
ATOM 664 C C . LYS A 1 87 ? 13.973 -10.011 -1.652 1.00 94.88 87 LYS A C 1
ATOM 666 O O . LYS A 1 87 ? 14.177 -9.371 -2.677 1.00 94.88 87 LYS A O 1
ATOM 671 N N . TRP A 1 88 ? 14.729 -9.853 -0.568 1.00 92.81 88 TRP A N 1
ATOM 672 C CA . TRP A 1 88 ? 15.847 -8.901 -0.498 1.00 92.81 88 TRP A CA 1
ATOM 673 C C . TRP A 1 88 ? 16.997 -9.234 -1.466 1.00 92.81 88 TRP A C 1
ATOM 675 O O . TRP A 1 88 ? 17.717 -8.336 -1.886 1.00 92.81 88 TRP A O 1
ATOM 685 N N . ASN A 1 89 ? 17.161 -10.510 -1.827 1.00 93.25 89 ASN A N 1
ATOM 686 C CA . ASN A 1 89 ? 18.180 -11.014 -2.752 1.00 93.25 89 ASN A CA 1
ATOM 687 C C . ASN A 1 89 ? 17.623 -11.326 -4.150 1.00 93.25 89 ASN A C 1
ATOM 689 O O . ASN A 1 89 ? 18.211 -12.113 -4.888 1.00 93.25 89 ASN A O 1
ATOM 693 N N . ASP A 1 90 ? 16.454 -10.782 -4.482 1.00 93.56 90 ASP A N 1
ATOM 694 C CA . ASP A 1 90 ? 15.806 -11.038 -5.761 1.00 93.56 90 ASP A CA 1
ATOM 695 C C . ASP A 1 90 ? 16.597 -10.392 -6.915 1.00 93.56 90 ASP A C 1
ATOM 697 O O . ASP A 1 90 ? 16.911 -9.201 -6.817 1.00 93.56 90 ASP A O 1
ATOM 701 N N . PRO A 1 91 ? 16.911 -11.122 -8.005 1.00 91.88 91 PRO A N 1
ATOM 702 C CA . PRO A 1 91 ? 17.678 -10.584 -9.129 1.00 91.88 91 PRO A CA 1
ATOM 703 C C . PRO A 1 91 ? 17.068 -9.330 -9.758 1.00 91.88 91 PRO A C 1
ATOM 705 O O . PRO A 1 91 ? 17.812 -8.482 -10.243 1.00 91.88 91 PRO A O 1
ATOM 708 N N . ILE A 1 92 ? 15.740 -9.156 -9.689 1.00 91.81 92 ILE A N 1
ATOM 709 C CA . ILE A 1 92 ? 15.080 -7.951 -10.219 1.00 91.81 92 ILE A CA 1
ATOM 710 C C . ILE A 1 92 ? 15.576 -6.665 -9.545 1.00 91.81 92 ILE A C 1
ATOM 712 O O . ILE A 1 92 ? 15.434 -5.584 -10.105 1.00 91.81 92 ILE A O 1
ATOM 716 N N . ARG A 1 93 ? 16.157 -6.760 -8.339 1.00 94.31 93 ARG A N 1
ATOM 717 C CA . ARG A 1 93 ? 16.720 -5.607 -7.623 1.00 94.31 93 ARG A CA 1
ATOM 718 C C . ARG A 1 93 ? 18.021 -5.093 -8.234 1.00 94.31 93 ARG A C 1
ATOM 720 O O . ARG A 1 93 ? 18.491 -4.036 -7.825 1.00 94.31 93 ARG A O 1
ATOM 727 N N . LEU A 1 94 ? 18.600 -5.843 -9.170 1.00 93.12 94 LEU A N 1
ATOM 728 C CA . LEU A 1 94 ? 19.786 -5.470 -9.939 1.00 93.12 94 LEU A CA 1
ATOM 729 C C . LEU A 1 94 ? 19.432 -4.987 -11.353 1.00 93.12 94 LEU A C 1
ATOM 731 O O . LEU A 1 94 ? 20.291 -4.431 -12.031 1.00 93.12 94 LEU A O 1
ATOM 735 N N . ASP A 1 95 ? 18.188 -5.188 -11.794 1.00 93.38 95 ASP A N 1
ATOM 736 C CA . ASP A 1 95 ? 17.709 -4.719 -13.091 1.00 93.38 95 ASP A CA 1
ATOM 737 C C . ASP A 1 95 ? 17.515 -3.198 -13.042 1.00 93.38 95 ASP A C 1
ATOM 739 O O . ASP A 1 95 ? 16.654 -2.687 -12.322 1.00 93.38 95 ASP A O 1
ATOM 743 N N . VAL A 1 96 ? 18.327 -2.475 -13.818 1.00 93.88 96 VAL A N 1
ATOM 744 C CA . VAL A 1 96 ? 18.319 -1.006 -13.895 1.00 93.88 96 VAL A CA 1
ATOM 745 C C . VAL A 1 96 ? 16.934 -0.470 -14.246 1.00 93.88 96 VAL A C 1
ATOM 747 O O . VAL A 1 96 ? 16.508 0.536 -13.676 1.00 93.88 96 VAL A O 1
ATOM 750 N N . SER A 1 97 ? 16.201 -1.154 -15.118 1.00 94.88 97 SER A N 1
ATOM 751 C CA . SER A 1 97 ? 14.886 -0.704 -15.545 1.00 94.88 97 SER A CA 1
ATOM 752 C C . SER A 1 97 ? 13.824 -0.892 -14.467 1.00 94.88 97 SER A C 1
ATOM 754 O O . SER A 1 97 ? 12.958 -0.038 -14.280 1.00 94.88 97 SER A O 1
ATOM 756 N N . ILE A 1 98 ? 13.908 -1.973 -13.691 1.00 95.56 98 ILE A N 1
ATOM 757 C CA . ILE A 1 98 ? 13.009 -2.183 -12.546 1.00 95.56 98 ILE A CA 1
ATOM 758 C C . ILE A 1 98 ? 13.384 -1.261 -11.375 1.00 95.56 98 ILE A C 1
ATOM 760 O O . ILE A 1 98 ? 12.503 -0.798 -10.639 1.00 95.56 98 ILE A O 1
ATOM 764 N N . ILE A 1 99 ? 14.673 -0.950 -11.200 1.00 96.50 99 ILE A N 1
ATOM 765 C CA . ILE A 1 99 ? 15.124 0.081 -10.256 1.00 96.50 99 ILE A CA 1
ATOM 766 C C . ILE A 1 99 ? 14.476 1.425 -10.615 1.00 96.50 99 ILE A C 1
ATOM 768 O O . ILE 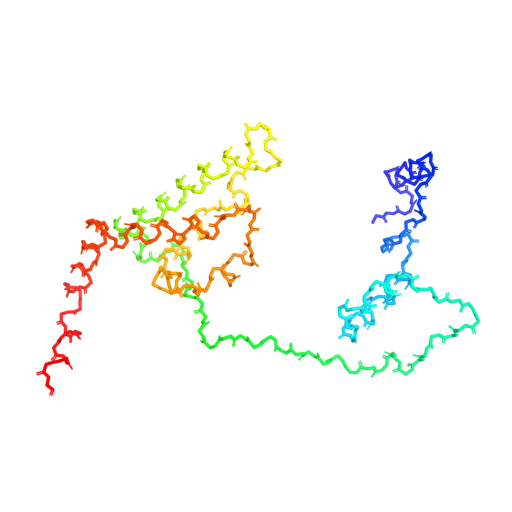A 1 99 ? 13.920 2.071 -9.725 1.00 96.50 99 ILE A O 1
ATOM 772 N N . ASP A 1 100 ? 14.486 1.814 -11.893 1.00 96.69 100 ASP A N 1
ATOM 773 C CA . ASP A 1 100 ? 13.862 3.055 -12.369 1.00 96.69 100 ASP A CA 1
ATOM 774 C C . ASP A 1 100 ? 12.361 3.119 -12.037 1.00 96.69 100 ASP A C 1
ATOM 776 O O . ASP A 1 100 ? 11.895 4.091 -11.428 1.00 96.69 100 ASP A O 1
ATOM 780 N N . LEU A 1 101 ? 11.616 2.039 -12.308 1.00 97.81 101 LEU A N 1
ATOM 781 C CA . LEU A 1 101 ? 10.206 1.929 -11.917 1.00 97.81 101 LEU A CA 1
ATOM 782 C C . LEU A 1 101 ? 10.016 2.112 -10.404 1.00 97.81 101 LEU A C 1
ATOM 784 O O . LEU A 1 101 ? 9.164 2.884 -9.954 1.00 97.81 101 LEU A O 1
ATOM 788 N N . THR A 1 102 ? 10.823 1.414 -9.605 1.00 98.06 102 THR A N 1
ATOM 789 C CA . THR A 1 102 ? 10.723 1.428 -8.137 1.00 98.06 102 THR A CA 1
ATOM 790 C C . THR A 1 102 ? 10.992 2.823 -7.573 1.00 98.06 102 THR A C 1
ATOM 792 O O . THR A 1 102 ? 10.277 3.300 -6.683 1.00 98.06 102 THR A O 1
ATOM 795 N N . VAL A 1 103 ? 12.001 3.510 -8.112 1.00 96.94 103 VAL A N 1
ATOM 796 C CA . VAL A 1 103 ? 12.334 4.892 -7.747 1.00 96.94 103 VAL A CA 1
ATOM 797 C C . VAL A 1 103 ? 11.211 5.845 -8.155 1.00 96.94 103 VAL A C 1
ATOM 799 O O . VAL A 1 103 ? 10.825 6.695 -7.347 1.00 96.94 103 VAL A O 1
ATOM 802 N N . SER A 1 104 ? 10.641 5.670 -9.347 1.00 97.12 104 SER A N 1
ATOM 803 C CA . SER A 1 104 ? 9.530 6.482 -9.857 1.00 97.12 104 SER A CA 1
ATOM 804 C C . SER A 1 104 ? 8.276 6.361 -8.988 1.00 97.12 104 SER A C 1
ATOM 806 O O . SER A 1 104 ? 7.705 7.379 -8.585 1.00 97.12 104 SER A O 1
ATOM 808 N N . ILE A 1 105 ? 7.894 5.139 -8.599 1.00 98.19 105 ILE A N 1
ATOM 809 C CA . ILE A 1 105 ? 6.776 4.894 -7.672 1.00 98.19 105 ILE A CA 1
ATOM 810 C C . ILE A 1 105 ? 7.004 5.635 -6.345 1.00 98.19 105 ILE A C 1
ATOM 812 O O . ILE A 1 105 ? 6.121 6.348 -5.861 1.00 98.19 105 ILE A O 1
ATOM 816 N N . LEU A 1 106 ? 8.200 5.519 -5.760 1.00 97.62 106 LEU A N 1
ATOM 817 C CA . LEU A 1 106 ? 8.526 6.194 -4.500 1.00 97.62 106 LEU A CA 1
ATOM 818 C C . LEU A 1 106 ? 8.546 7.719 -4.625 1.00 97.62 106 LEU A C 1
ATOM 820 O O . LEU A 1 106 ? 8.141 8.416 -3.690 1.00 97.62 106 LEU A O 1
ATOM 824 N N . ALA A 1 107 ? 9.038 8.251 -5.742 1.00 96.75 107 ALA A N 1
ATOM 825 C CA . ALA A 1 107 ? 9.060 9.685 -5.998 1.00 96.75 107 ALA A CA 1
ATOM 826 C C . ALA A 1 107 ? 7.633 10.243 -6.097 1.00 96.75 107 ALA A C 1
ATOM 828 O O . ALA A 1 107 ? 7.299 11.198 -5.388 1.00 96.75 107 ALA A O 1
ATOM 829 N N . ASN A 1 108 ? 6.768 9.593 -6.877 1.00 97.44 108 ASN A N 1
ATOM 830 C CA . ASN A 1 108 ? 5.368 9.987 -7.031 1.00 97.44 108 ASN A CA 1
ATOM 831 C C . ASN A 1 108 ? 4.582 9.848 -5.725 1.00 97.44 108 ASN A C 1
ATOM 833 O O . ASN A 1 108 ? 3.798 10.734 -5.373 1.00 97.44 108 ASN A O 1
ATOM 837 N N . TYR A 1 109 ? 4.859 8.809 -4.935 1.00 97.44 109 TYR A N 1
ATOM 838 C CA . TYR A 1 109 ? 4.306 8.692 -3.589 1.00 97.44 109 TYR A CA 1
ATOM 839 C C . TYR A 1 109 ? 4.727 9.858 -2.684 1.00 97.44 109 TYR A C 1
ATOM 841 O O . TYR A 1 109 ? 3.882 10.446 -2.012 1.00 97.44 109 TYR A O 1
ATOM 849 N N . LYS A 1 110 ? 6.008 10.251 -2.677 1.00 95.62 110 LYS A N 1
ATOM 850 C CA . LYS A 1 110 ? 6.475 11.395 -1.869 1.00 95.62 110 LYS A CA 1
ATOM 851 C C . LYS A 1 110 ? 5.783 12.701 -2.267 1.00 95.62 110 LYS A C 1
ATOM 853 O O . LYS A 1 110 ? 5.498 13.520 -1.392 1.00 95.62 110 LYS A O 1
ATOM 858 N N . ILE A 1 111 ? 5.511 12.898 -3.557 1.00 96.25 111 ILE A N 1
ATOM 859 C CA . ILE A 1 111 ? 4.752 14.053 -4.058 1.00 96.25 111 ILE A CA 1
ATOM 860 C C . ILE A 1 111 ? 3.309 14.001 -3.540 1.00 96.25 111 ILE A C 1
ATOM 862 O O . ILE A 1 111 ? 2.829 14.978 -2.961 1.00 96.25 111 ILE A O 1
ATOM 866 N N . LEU A 1 112 ? 2.642 12.851 -3.675 1.00 97.00 112 LEU A N 1
ATOM 867 C CA . LEU A 1 112 ? 1.278 12.645 -3.179 1.00 97.00 112 LEU A CA 1
ATOM 868 C C . LEU A 1 112 ? 1.180 12.846 -1.659 1.00 97.00 112 LEU A C 1
ATOM 870 O O . LEU A 1 112 ? 0.256 13.499 -1.171 1.00 97.00 112 LEU A O 1
ATOM 874 N N . PHE A 1 113 ? 2.157 12.340 -0.911 1.00 96.75 113 PHE A N 1
ATOM 875 C CA . PHE A 1 113 ? 2.228 12.485 0.536 1.00 96.75 113 PHE A CA 1
ATOM 876 C C . PHE A 1 113 ? 2.317 13.958 0.946 1.00 96.75 113 PHE A C 1
ATOM 878 O O . PHE A 1 113 ? 1.535 14.402 1.781 1.00 96.75 113 PHE A O 1
ATOM 885 N N . LYS A 1 114 ? 3.210 14.740 0.320 1.00 95.38 114 LYS A N 1
ATOM 886 C CA . LYS A 1 114 ? 3.334 16.188 0.582 1.00 95.38 114 LYS A CA 1
ATOM 887 C C . LYS A 1 114 ? 2.059 16.958 0.238 1.00 95.38 114 LYS A C 1
ATOM 889 O O . LYS A 1 114 ? 1.719 17.907 0.933 1.00 95.38 114 LYS A O 1
ATOM 894 N N . LYS A 1 115 ? 1.349 16.552 -0.819 1.00 95.81 115 LYS A N 1
ATOM 895 C CA . LYS A 1 115 ? 0.051 17.140 -1.183 1.00 95.81 115 LYS A CA 1
ATOM 896 C C . LYS A 1 115 ? -1.030 16.824 -0.144 1.00 95.81 115 LYS A C 1
ATOM 898 O O . LYS A 1 115 ? -1.873 17.670 0.129 1.00 95.81 115 LYS A O 1
ATOM 903 N N . THR A 1 116 ? -1.002 15.617 0.417 1.00 95.38 116 THR A N 1
ATOM 904 C CA . THR A 1 116 ? -1.972 15.152 1.422 1.00 95.38 116 THR A CA 1
ATOM 905 C C . THR A 1 116 ? -1.712 15.782 2.791 1.00 95.38 116 THR A C 1
ATOM 907 O O . THR A 1 116 ? -2.652 16.181 3.473 1.00 95.38 116 THR A O 1
ATOM 910 N N . TYR A 1 117 ? -0.440 15.914 3.171 1.00 94.75 117 TYR A N 1
ATOM 911 C CA . TYR A 1 117 ? 0.001 16.484 4.442 1.00 94.75 117 TYR A CA 1
ATOM 912 C C . TYR A 1 117 ? 0.978 17.647 4.199 1.00 94.75 117 TYR A C 1
ATOM 914 O O . TYR A 1 117 ? 2.196 17.453 4.262 1.00 94.75 117 TYR A O 1
ATOM 922 N N . PRO A 1 118 ? 0.470 18.857 3.901 1.00 89.94 118 PRO A N 1
ATOM 923 C CA . PRO A 1 118 ? 1.314 20.012 3.593 1.00 89.94 118 PRO A CA 1
ATOM 924 C C . PRO A 1 118 ? 2.078 20.553 4.811 1.00 89.94 118 PRO A C 1
ATOM 926 O O . PRO A 1 118 ? 3.163 21.108 4.643 1.00 89.94 118 PRO A O 1
ATOM 929 N N . THR A 1 119 ? 1.551 20.360 6.025 1.00 91.50 119 THR A N 1
ATOM 930 C CA . THR A 1 119 ? 2.150 20.853 7.273 1.00 91.50 119 THR A CA 1
ATOM 931 C C . THR A 1 119 ? 2.046 19.788 8.361 1.00 91.50 119 THR A C 1
ATOM 933 O O . THR A 1 119 ? 0.979 19.210 8.532 1.00 91.50 119 THR A O 1
ATOM 936 N N . ASP A 1 120 ? 3.153 19.554 9.072 1.00 86.56 120 ASP A N 1
ATOM 937 C CA . ASP A 1 120 ? 3.289 18.675 10.249 1.00 86.56 120 ASP A CA 1
ATOM 938 C C . ASP A 1 120 ? 2.555 17.317 10.150 1.00 86.56 120 ASP A C 1
ATOM 940 O O . ASP A 1 120 ? 1.514 17.102 10.775 1.00 86.56 120 ASP A O 1
ATOM 944 N N . PRO A 1 121 ? 3.047 16.385 9.312 1.00 89.38 121 PRO A N 1
ATOM 945 C CA . PRO A 1 121 ? 2.380 15.110 9.112 1.00 89.38 121 PRO A CA 1
ATOM 946 C C . PRO A 1 121 ? 2.435 14.237 10.380 1.00 89.38 121 PRO A C 1
ATOM 948 O O . PRO A 1 121 ? 3.497 14.101 10.988 1.00 89.38 121 PRO A O 1
ATOM 951 N N . PRO A 1 122 ? 1.345 13.522 10.717 1.00 87.44 122 PRO A N 1
ATOM 952 C CA . PRO A 1 122 ? 1.300 12.648 11.895 1.00 87.44 122 PRO A CA 1
ATOM 953 C C . PRO A 1 122 ? 2.234 11.431 11.788 1.00 87.44 122 PRO A C 1
ATOM 955 O O . PRO A 1 122 ? 2.539 10.783 12.787 1.00 87.44 122 PRO A O 1
ATOM 958 N N . TYR A 1 123 ? 2.683 11.103 10.573 1.00 90.56 123 TYR A N 1
ATOM 959 C CA . TYR A 1 123 ? 3.555 9.971 10.282 1.00 90.56 123 TYR A CA 1
ATOM 960 C C . TYR A 1 123 ? 4.631 10.366 9.275 1.00 90.56 123 TYR A C 1
ATOM 962 O O . TYR A 1 123 ? 4.452 11.275 8.469 1.00 90.56 123 TYR A O 1
ATOM 970 N N . LEU A 1 124 ? 5.744 9.635 9.258 1.00 91.50 124 LEU A N 1
ATOM 971 C CA . LEU A 1 124 ? 6.729 9.770 8.188 1.00 91.50 124 LEU A CA 1
ATOM 972 C C . LEU A 1 124 ? 6.236 9.050 6.920 1.00 91.50 124 LEU A C 1
ATOM 974 O O . LEU A 1 124 ? 5.610 7.995 7.036 1.00 91.50 124 LEU A O 1
ATOM 978 N N . PRO A 1 125 ? 6.598 9.516 5.706 1.00 92.31 125 PRO A N 1
ATOM 979 C CA . PRO A 1 125 ? 6.190 8.865 4.458 1.00 92.31 125 PRO A CA 1
ATOM 980 C C . PRO A 1 125 ? 6.524 7.370 4.431 1.00 92.31 125 PRO A C 1
ATOM 982 O O . PRO A 1 125 ? 5.671 6.555 4.095 1.00 92.31 125 PRO A O 1
ATOM 985 N N . LYS A 1 126 ? 7.741 7.015 4.873 1.00 94.06 126 LYS A N 1
ATOM 986 C CA . LYS A 1 126 ? 8.240 5.632 4.942 1.00 94.06 126 LYS A CA 1
ATOM 987 C C . LYS A 1 126 ? 7.476 4.737 5.922 1.00 94.06 126 LYS A C 1
ATOM 989 O O . LYS A 1 126 ? 7.619 3.527 5.861 1.00 94.06 126 LYS A O 1
ATOM 994 N N . THR A 1 127 ? 6.730 5.318 6.858 1.00 93.81 127 THR A N 1
ATOM 995 C CA . THR A 1 127 ? 5.912 4.553 7.805 1.00 93.81 127 THR A CA 1
ATOM 996 C C . THR A 1 127 ? 4.637 4.050 7.135 1.00 93.81 127 THR A C 1
ATOM 998 O O . THR A 1 127 ? 4.149 2.986 7.492 1.00 93.81 127 THR A O 1
ATOM 1001 N N . LEU A 1 128 ? 4.107 4.802 6.165 1.00 94.44 128 LEU A N 1
ATOM 1002 C CA . LEU A 1 128 ? 2.869 4.463 5.460 1.00 94.44 128 LEU A CA 1
ATOM 1003 C C . LEU A 1 128 ? 3.102 3.744 4.125 1.00 94.44 128 LEU A C 1
ATOM 1005 O O . LEU A 1 128 ? 2.201 3.058 3.650 1.00 94.44 128 LEU A O 1
ATOM 1009 N N . PHE A 1 129 ? 4.266 3.943 3.505 1.00 96.62 129 PHE A N 1
ATOM 1010 C CA . PHE A 1 129 ? 4.679 3.262 2.280 1.00 96.62 129 PHE A CA 1
ATOM 1011 C C . PHE A 1 129 ? 6.201 3.355 2.142 1.00 96.62 129 PHE A C 1
ATOM 1013 O O . PHE A 1 129 ? 6.770 4.455 2.107 1.00 96.62 129 PHE A O 1
ATOM 1020 N N . ASN A 1 130 ? 6.875 2.210 2.111 1.00 94.94 130 ASN A N 1
ATOM 1021 C CA . ASN A 1 130 ? 8.331 2.120 2.127 1.00 94.94 130 ASN A CA 1
ATOM 1022 C C . ASN A 1 130 ? 8.900 1.507 0.835 1.00 94.94 130 ASN A C 1
ATOM 1024 O O . ASN A 1 130 ? 8.193 1.216 -0.126 1.00 94.94 130 ASN A O 1
ATOM 1028 N N . LEU A 1 131 ? 10.225 1.358 0.803 1.00 96.25 131 LEU A N 1
ATOM 1029 C CA . LEU A 1 131 ? 10.944 0.809 -0.345 1.00 96.25 131 LEU A CA 1
ATOM 1030 C C . LEU A 1 131 ? 10.583 -0.656 -0.633 1.00 96.25 131 LEU A C 1
ATOM 1032 O O . LEU A 1 131 ? 10.548 -1.047 -1.793 1.00 96.25 131 LEU A O 1
ATOM 1036 N N . GLU A 1 132 ? 10.305 -1.457 0.393 1.00 96.38 132 GLU A N 1
ATOM 1037 C CA . GLU A 1 132 ? 9.917 -2.860 0.224 1.00 96.38 132 GLU A CA 1
ATOM 1038 C C . GLU A 1 132 ? 8.525 -2.985 -0.397 1.00 96.38 132 GLU A C 1
ATOM 1040 O O . GLU A 1 132 ? 8.333 -3.813 -1.286 1.00 96.38 132 GLU A O 1
ATOM 1045 N N . ASP A 1 133 ? 7.593 -2.103 -0.026 1.00 96.62 133 ASP A N 1
ATOM 1046 C CA . ASP A 1 133 ? 6.279 -2.023 -0.673 1.00 96.62 133 ASP A CA 1
ATOM 1047 C C . ASP A 1 133 ? 6.431 -1.702 -2.168 1.00 96.62 133 ASP A C 1
ATOM 1049 O O . ASP A 1 133 ? 5.830 -2.357 -3.023 1.00 96.62 133 ASP A O 1
ATOM 1053 N N . ALA A 1 134 ? 7.295 -0.735 -2.497 1.00 97.62 134 ALA A N 1
ATOM 1054 C CA . ALA A 1 134 ? 7.591 -0.373 -3.879 1.00 97.62 134 ALA A CA 1
ATOM 1055 C C . ALA A 1 134 ? 8.221 -1.541 -4.657 1.00 97.62 134 ALA A C 1
ATOM 1057 O O . ALA A 1 134 ? 7.768 -1.840 -5.756 1.00 97.62 134 ALA A O 1
ATOM 1058 N N . TRP A 1 135 ? 9.189 -2.262 -4.082 1.00 98.06 135 TRP A N 1
ATOM 1059 C CA . TRP A 1 135 ? 9.780 -3.453 -4.710 1.00 98.06 135 TRP A CA 1
ATOM 1060 C C . TRP A 1 135 ? 8.769 -4.570 -4.950 1.00 98.06 135 TRP A C 1
ATOM 1062 O O . TRP A 1 135 ? 8.797 -5.236 -5.988 1.00 98.06 135 TRP A O 1
ATOM 1072 N N . GLN A 1 136 ? 7.881 -4.789 -3.985 1.00 97.50 136 GLN A N 1
ATOM 1073 C CA . GLN A 1 136 ? 6.831 -5.791 -4.073 1.00 97.50 136 GLN A CA 1
ATOM 1074 C C . GLN A 1 136 ? 5.843 -5.466 -5.204 1.00 97.50 136 GLN A C 1
ATOM 1076 O O . GLN A 1 136 ? 5.416 -6.372 -5.925 1.00 97.50 136 GLN A O 1
ATOM 1081 N N . ILE A 1 137 ? 5.532 -4.183 -5.404 1.00 97.62 137 ILE A N 1
ATOM 1082 C CA . ILE A 1 137 ? 4.729 -3.695 -6.533 1.00 97.62 137 ILE A CA 1
ATOM 1083 C C . ILE A 1 137 ? 5.489 -3.844 -7.849 1.00 97.62 137 ILE A C 1
ATOM 1085 O O . ILE A 1 137 ? 4.951 -4.434 -8.783 1.00 97.62 137 ILE A O 1
ATOM 1089 N N . SER A 1 138 ? 6.735 -3.369 -7.918 1.00 97.50 138 SER A N 1
ATOM 1090 C CA . SER A 1 138 ? 7.558 -3.440 -9.128 1.00 97.50 138 SER A CA 1
ATOM 1091 C C . SER A 1 138 ? 7.727 -4.874 -9.612 1.00 97.50 138 SER A C 1
ATOM 1093 O O . SER A 1 138 ? 7.643 -5.118 -10.804 1.00 97.50 138 SER A O 1
ATOM 1095 N N . LYS A 1 139 ? 7.863 -5.860 -8.717 1.00 96.19 139 LYS A N 1
ATOM 1096 C CA . LYS A 1 139 ? 7.909 -7.281 -9.109 1.00 96.19 139 LYS A CA 1
ATOM 1097 C C . LYS A 1 139 ? 6.637 -7.772 -9.809 1.00 96.19 139 LYS A C 1
ATOM 1099 O O . LYS A 1 139 ? 6.683 -8.717 -10.590 1.00 96.19 139 LYS A O 1
ATOM 1104 N N . ASN A 1 140 ? 5.501 -7.162 -9.498 1.00 96.12 140 ASN A N 1
ATOM 1105 C CA . ASN A 1 140 ? 4.183 -7.553 -9.986 1.00 96.12 140 ASN A CA 1
ATOM 1106 C C . ASN A 1 140 ? 3.609 -6.521 -10.969 1.00 96.12 140 ASN A C 1
ATOM 1108 O O . ASN A 1 140 ? 2.392 -6.464 -11.137 1.00 96.12 140 ASN A O 1
ATOM 1112 N N . TYR A 1 141 ? 4.461 -5.710 -11.611 1.00 95.69 141 TYR A N 1
ATOM 1113 C CA . TYR A 1 141 ? 4.037 -4.541 -12.388 1.00 95.69 141 TYR A CA 1
ATOM 1114 C C . TYR A 1 141 ? 2.981 -4.861 -13.457 1.00 95.69 141 TYR A C 1
ATOM 1116 O O . TYR A 1 141 ? 2.034 -4.097 -13.592 1.00 95.69 141 TYR A O 1
ATOM 1124 N N . ILE A 1 142 ? 3.087 -6.006 -14.146 1.00 92.81 142 ILE A N 1
ATOM 1125 C CA . ILE A 1 142 ? 2.131 -6.442 -15.183 1.00 92.81 142 ILE A CA 1
ATOM 1126 C C . ILE A 1 142 ? 0.737 -6.676 -14.587 1.00 92.81 142 ILE A C 1
ATOM 1128 O O . ILE A 1 142 ? -0.274 -6.205 -15.102 1.00 92.81 142 ILE A O 1
ATOM 1132 N N . SER A 1 143 ? 0.661 -7.421 -13.485 1.00 93.62 143 SER A N 1
ATOM 1133 C CA . SER A 1 143 ? -0.614 -7.692 -12.817 1.00 93.62 143 SER A CA 1
ATOM 1134 C C . SER A 1 143 ? -1.193 -6.416 -12.209 1.00 93.62 143 SER A C 1
ATOM 1136 O O . SER A 1 143 ? -2.389 -6.162 -12.318 1.00 93.62 143 SER A O 1
ATOM 1138 N N . VAL A 1 144 ? -0.338 -5.565 -11.639 1.00 94.75 144 VAL A N 1
ATOM 1139 C CA . VAL A 1 144 ? -0.757 -4.281 -11.070 1.00 94.75 144 VAL A CA 1
ATOM 1140 C C . VAL A 1 144 ? -1.277 -3.322 -12.145 1.00 94.75 144 VAL A C 1
ATOM 1142 O O . VAL A 1 144 ? -2.294 -2.665 -11.916 1.00 94.75 144 VAL A O 1
ATOM 1145 N N . SER A 1 145 ? -0.652 -3.253 -13.326 1.00 93.06 145 SER A N 1
ATOM 1146 C CA . SER A 1 145 ? -1.160 -2.435 -14.440 1.00 93.06 145 SER A CA 1
ATOM 1147 C C . SER A 1 145 ? -2.521 -2.916 -14.943 1.00 93.06 145 SER A C 1
ATOM 1149 O O . SER A 1 145 ? -3.328 -2.104 -15.386 1.00 93.06 145 SER A O 1
ATOM 1151 N N . ASN A 1 146 ? -2.810 -4.213 -14.807 1.00 90.62 146 ASN A N 1
ATOM 1152 C CA . ASN A 1 146 ? -4.108 -4.802 -15.147 1.00 90.62 146 ASN A CA 1
ATOM 1153 C C . ASN A 1 146 ? -5.176 -4.613 -14.053 1.00 90.62 146 ASN A C 1
ATOM 1155 O O . ASN A 1 146 ? -6.318 -5.032 -14.234 1.00 90.62 146 ASN A O 1
ATOM 1159 N N . GLY A 1 147 ? -4.832 -3.957 -12.940 1.00 89.25 147 GLY A N 1
ATOM 1160 C CA . GLY A 1 147 ? -5.749 -3.665 -11.838 1.00 89.25 147 GLY A CA 1
ATOM 1161 C C . GLY A 1 147 ? -5.761 -4.706 -10.717 1.00 89.25 147 GLY A C 1
ATOM 1162 O O . GLY A 1 147 ? -6.582 -4.594 -9.804 1.00 89.25 147 GLY A O 1
ATOM 1163 N N . ASP A 1 148 ? -4.849 -5.679 -10.741 1.00 91.06 148 ASP A N 1
ATOM 1164 C CA . ASP A 1 148 ? -4.757 -6.733 -9.732 1.00 91.06 148 ASP A CA 1
ATOM 1165 C C . ASP A 1 148 ? -3.751 -6.398 -8.611 1.00 91.06 148 ASP A C 1
ATOM 1167 O O . ASP A 1 148 ? -2.924 -5.489 -8.700 1.00 91.06 148 ASP A O 1
ATOM 1171 N N . PHE A 1 149 ? -3.799 -7.178 -7.529 1.00 92.69 149 PHE A N 1
ATOM 1172 C CA . PHE A 1 149 ? -2.780 -7.300 -6.474 1.00 92.69 149 PHE A CA 1
ATOM 1173 C C . PHE A 1 149 ? -2.484 -6.097 -5.575 1.00 92.69 149 PHE A C 1
ATOM 1175 O O . PHE A 1 149 ? -1.922 -6.308 -4.502 1.00 92.69 149 PHE A O 1
ATOM 1182 N N . LEU A 1 150 ? -2.853 -4.857 -5.910 1.00 94.38 150 LEU A N 1
ATOM 1183 C CA . LEU A 1 150 ? -2.548 -3.710 -5.036 1.00 94.38 150 LEU A CA 1
ATOM 1184 C C . LEU A 1 150 ? -3.148 -3.858 -3.634 1.00 94.38 150 LEU A C 1
ATOM 1186 O O . LEU A 1 150 ? -2.497 -3.535 -2.640 1.00 94.38 150 LEU A O 1
ATOM 1190 N N . ARG A 1 151 ? -4.376 -4.375 -3.535 1.00 93.19 151 ARG A N 1
ATOM 1191 C CA . ARG A 1 151 ? -5.031 -4.604 -2.241 1.00 93.19 151 ARG A CA 1
ATOM 1192 C C . ARG A 1 151 ? -4.421 -5.794 -1.504 1.00 93.19 151 ARG A C 1
ATOM 1194 O O . ARG A 1 151 ? -4.342 -5.763 -0.283 1.00 93.19 151 ARG A O 1
ATOM 1201 N N . GLU A 1 152 ? -3.998 -6.824 -2.218 1.00 91.56 152 GLU A N 1
ATOM 1202 C CA . GLU A 1 152 ? -3.336 -8.002 -1.663 1.00 91.56 152 GLU A CA 1
ATOM 1203 C C . GLU A 1 152 ? -1.938 -7.663 -1.136 1.00 91.56 152 GLU A C 1
ATOM 1205 O O . GLU A 1 152 ? -1.542 -8.189 -0.098 1.00 91.56 152 GLU A O 1
ATOM 1210 N N . ILE A 1 153 ? -1.221 -6.770 -1.823 1.00 93.44 153 ILE A N 1
ATOM 1211 C CA . ILE A 1 153 ? 0.119 -6.307 -1.451 1.00 93.44 153 ILE A CA 1
ATOM 1212 C C . ILE A 1 153 ? 0.046 -5.313 -0.284 1.00 93.44 153 ILE A C 1
ATOM 1214 O O . ILE A 1 153 ? 0.764 -5.480 0.697 1.00 93.44 153 ILE A O 1
ATOM 1218 N N . LEU A 1 154 ? -0.822 -4.297 -0.363 1.00 94.06 154 LEU A N 1
ATOM 1219 C CA . LEU A 1 154 ? -0.836 -3.178 0.593 1.00 94.06 154 LEU A CA 1
ATOM 1220 C C . LEU A 1 154 ? -1.922 -3.285 1.676 1.00 94.06 154 LEU A C 1
ATOM 1222 O O . LEU A 1 154 ? -1.954 -2.486 2.609 1.00 94.06 154 LEU A O 1
ATOM 1226 N N . GLY A 1 155 ? -2.880 -4.207 1.548 1.00 89.88 155 GLY A N 1
ATOM 1227 C CA . GLY A 1 155 ? -4.072 -4.304 2.405 1.00 89.88 155 GLY A CA 1
ATOM 1228 C C . GLY A 1 155 ? -5.122 -3.206 2.160 1.00 89.88 155 GLY A C 1
ATOM 1229 O O . GLY A 1 155 ? -6.325 -3.441 2.313 1.00 89.88 155 GLY A O 1
ATOM 1230 N N . GLY A 1 156 ? -4.693 -2.018 1.730 1.00 91.19 156 GLY A N 1
ATOM 1231 C CA . GLY A 1 156 ? -5.530 -0.860 1.429 1.00 91.19 156 GLY A CA 1
ATOM 1232 C C . GLY A 1 156 ? -4.702 0.374 1.063 1.00 91.19 156 GLY A C 1
ATOM 1233 O O . GLY A 1 156 ? -3.481 0.317 0.971 1.00 91.19 156 GLY A O 1
ATOM 1234 N N . GLN A 1 157 ? -5.379 1.503 0.847 1.00 92.56 157 GLN A N 1
ATOM 1235 C CA . GLN A 1 157 ? -4.717 2.788 0.624 1.00 92.56 157 GLN A CA 1
ATOM 1236 C C . GLN A 1 157 ? -4.434 3.459 1.968 1.00 92.56 157 GLN A C 1
ATOM 1238 O O . GLN A 1 157 ? -5.368 3.736 2.718 1.00 92.56 157 GLN A O 1
ATOM 1243 N N . THR A 1 158 ? -3.162 3.731 2.262 1.00 92.38 158 THR A N 1
ATOM 1244 C CA . THR A 1 158 ? -2.756 4.458 3.477 1.00 92.38 158 THR A CA 1
ATOM 1245 C C . THR A 1 158 ? -2.973 5.964 3.356 1.00 92.38 158 THR A C 1
ATOM 1247 O O . THR A 1 158 ? -3.197 6.631 4.363 1.00 92.38 158 THR A O 1
ATOM 1250 N N . ILE A 1 159 ? -2.975 6.488 2.126 1.00 94.38 159 ILE A N 1
ATOM 1251 C CA . ILE A 1 159 ? -3.373 7.857 1.792 1.00 94.38 159 ILE A CA 1
ATOM 1252 C C . ILE A 1 159 ? -4.295 7.863 0.561 1.00 94.38 159 ILE A C 1
ATOM 1254 O O . ILE A 1 159 ? -4.160 6.986 -0.301 1.00 94.38 159 ILE A O 1
ATOM 1258 N N . PRO A 1 160 ? -5.225 8.828 0.441 1.00 95.75 160 PRO A N 1
ATOM 1259 C CA . PRO A 1 160 ? -6.094 8.936 -0.729 1.00 95.75 160 PRO A CA 1
ATOM 1260 C C . PRO A 1 160 ? -5.298 9.091 -2.032 1.00 95.75 160 PRO A C 1
ATOM 1262 O O . PRO A 1 160 ? -4.380 9.904 -2.111 1.00 95.75 160 PRO A O 1
ATOM 1265 N N . GLY A 1 161 ? -5.660 8.320 -3.060 1.00 96.19 161 GLY A N 1
ATOM 1266 C CA . GLY A 1 161 ? -5.030 8.381 -4.384 1.00 96.19 161 GLY A CA 1
ATOM 1267 C C . GLY A 1 161 ? -3.730 7.580 -4.520 1.00 96.19 161 GLY A C 1
ATOM 1268 O O . GLY A 1 161 ? -3.109 7.613 -5.580 1.00 96.19 161 GLY A O 1
ATOM 1269 N N . LEU A 1 162 ? -3.309 6.837 -3.487 1.00 96.81 162 LEU A N 1
ATOM 1270 C CA . LEU A 1 162 ? -2.098 6.010 -3.539 1.00 96.81 162 LEU A CA 1
ATOM 1271 C C . LEU A 1 162 ? -2.143 4.992 -4.684 1.00 96.81 162 LEU A C 1
ATOM 1273 O O . LEU A 1 162 ? -1.177 4.875 -5.433 1.00 96.81 162 LEU A O 1
ATOM 1277 N N . PHE A 1 163 ? -3.257 4.271 -4.837 1.00 97.06 163 PHE A N 1
ATOM 1278 C CA . PHE A 1 163 ? -3.369 3.239 -5.875 1.00 97.06 163 PHE A CA 1
ATOM 1279 C C . PHE A 1 163 ? -3.317 3.849 -7.276 1.00 97.06 163 PHE A C 1
ATOM 1281 O O . PHE A 1 163 ? -2.580 3.360 -8.123 1.00 97.06 163 PHE A O 1
ATOM 1288 N N . GLU A 1 164 ? -4.021 4.960 -7.494 1.00 96.31 164 GLU A N 1
ATOM 1289 C CA . GLU A 1 164 ? -4.004 5.684 -8.768 1.00 96.31 164 GLU A CA 1
ATOM 1290 C C . GLU A 1 164 ? -2.599 6.199 -9.110 1.00 96.31 164 GLU A C 1
ATOM 1292 O O . GLU A 1 164 ? -2.143 6.051 -10.244 1.00 96.31 164 GLU A O 1
ATOM 1297 N N . SER A 1 165 ? -1.877 6.738 -8.121 1.00 97.06 165 SER A N 1
ATOM 1298 C CA . SER A 1 165 ? -0.491 7.193 -8.285 1.00 97.06 165 SER A CA 1
ATOM 1299 C C . SER A 1 165 ? 0.451 6.048 -8.677 1.00 97.06 165 SER A C 1
ATOM 1301 O O . SER A 1 165 ? 1.272 6.199 -9.586 1.00 97.06 165 SER A O 1
ATOM 1303 N N . ILE A 1 166 ? 0.301 4.874 -8.055 1.00 97.88 166 ILE A N 1
ATOM 1304 C CA . ILE A 1 166 ? 1.081 3.675 -8.392 1.00 97.88 166 ILE A CA 1
ATOM 1305 C C . ILE A 1 166 ? 0.765 3.201 -9.815 1.00 97.88 166 ILE A C 1
ATOM 1307 O O . ILE A 1 166 ? 1.683 3.037 -10.618 1.00 97.88 166 ILE A O 1
ATOM 1311 N N . THR A 1 167 ? -0.516 3.026 -10.153 1.00 96.56 167 THR A N 1
ATOM 1312 C CA . THR A 1 167 ? -0.941 2.591 -11.492 1.00 96.56 167 THR A CA 1
ATOM 1313 C C . THR A 1 167 ? -0.469 3.567 -12.571 1.00 96.56 167 THR A C 1
ATOM 1315 O O . THR A 1 167 ? 0.051 3.143 -13.598 1.00 96.56 167 THR A O 1
ATOM 1318 N N . THR A 1 168 ? -0.560 4.875 -12.318 1.00 96.25 168 THR A N 1
ATOM 1319 C CA . THR A 1 168 ? -0.059 5.912 -13.234 1.00 96.25 168 THR A CA 1
ATOM 1320 C C . THR A 1 168 ? 1.454 5.822 -13.414 1.00 96.25 168 THR A C 1
ATOM 1322 O O . THR A 1 168 ? 1.942 5.934 -14.538 1.00 96.25 168 THR A O 1
ATOM 1325 N N . SER A 1 169 ? 2.199 5.578 -12.330 1.00 97.44 169 SER A N 1
ATOM 1326 C CA . SER A 1 169 ? 3.658 5.414 -12.380 1.00 97.44 169 SER A CA 1
ATOM 1327 C C . SER A 1 169 ? 4.056 4.221 -13.249 1.00 97.44 169 SER A C 1
ATOM 1329 O O . SER A 1 169 ? 4.923 4.355 -14.107 1.00 97.44 169 SER A O 1
ATOM 1331 N N . ILE A 1 170 ? 3.382 3.080 -13.074 1.00 97.62 170 ILE A N 1
ATOM 1332 C CA . ILE A 1 170 ? 3.634 1.874 -13.873 1.00 97.62 170 ILE A CA 1
ATOM 1333 C C . ILE A 1 170 ? 3.270 2.115 -15.337 1.00 97.62 170 ILE A C 1
ATOM 1335 O O . ILE A 1 170 ? 4.086 1.851 -16.211 1.00 97.62 170 ILE A O 1
ATOM 1339 N N . ASN A 1 171 ? 2.091 2.671 -15.619 1.00 96.12 171 ASN A N 1
ATOM 1340 C CA . ASN A 1 171 ? 1.660 2.937 -16.993 1.00 96.12 171 ASN A CA 1
ATOM 1341 C C . ASN A 1 171 ? 2.586 3.921 -17.718 1.00 96.12 171 ASN A C 1
ATOM 1343 O O . ASN A 1 171 ? 2.854 3.747 -18.903 1.00 96.12 171 ASN A O 1
ATOM 1347 N N . SER A 1 172 ? 3.104 4.923 -17.004 1.00 96.06 172 SER A N 1
ATOM 1348 C CA . SER A 1 172 ? 4.092 5.856 -17.557 1.00 96.06 172 SER A CA 1
ATOM 1349 C C . SER A 1 172 ? 5.417 5.149 -17.848 1.00 96.06 172 SER A C 1
ATOM 1351 O O . SER A 1 172 ? 6.011 5.355 -18.903 1.00 96.06 172 SER A O 1
ATOM 1353 N N . TRP A 1 173 ? 5.864 4.274 -16.944 1.00 97.19 173 TRP A N 1
ATOM 1354 C CA . TRP A 1 173 ? 7.084 3.493 -17.134 1.00 97.19 173 TRP A CA 1
ATOM 1355 C C . TRP A 1 173 ? 6.966 2.487 -18.286 1.00 97.19 173 TRP A C 1
ATOM 1357 O O . TRP A 1 173 ? 7.896 2.393 -19.080 1.00 97.19 173 TRP A O 1
ATOM 1367 N N . LEU A 1 174 ? 5.817 1.825 -18.466 1.00 95.19 174 LEU A N 1
ATOM 1368 C CA . LEU A 1 174 ? 5.547 0.921 -19.600 1.00 95.19 174 LEU A CA 1
ATOM 1369 C C . LEU A 1 174 ? 5.662 1.610 -20.973 1.00 95.19 174 LEU A C 1
ATOM 1371 O O . LEU A 1 174 ? 5.804 0.942 -21.992 1.00 95.19 174 LEU A O 1
ATOM 1375 N N . GLN A 1 175 ? 5.593 2.940 -21.018 1.00 94.12 175 GLN A N 1
ATOM 1376 C CA . GLN A 1 175 ? 5.769 3.736 -22.238 1.00 94.12 175 GLN A CA 1
ATOM 1377 C C . GLN A 1 175 ? 7.183 4.327 -22.369 1.00 94.12 175 GLN A C 1
ATOM 1379 O O . GLN A 1 175 ? 7.484 4.994 -23.360 1.00 94.12 175 GLN A O 1
ATOM 1384 N N . SER A 1 176 ? 8.049 4.110 -21.378 1.00 93.94 176 SER A N 1
ATOM 1385 C CA . SER A 1 176 ? 9.391 4.686 -21.310 1.00 93.94 176 SER A CA 1
ATOM 1386 C C . SER A 1 176 ? 10.432 3.855 -22.063 1.00 93.94 176 SER A C 1
ATOM 1388 O O . SER A 1 176 ? 10.255 2.661 -22.311 1.00 93.94 176 SER A O 1
ATOM 1390 N N . ASP A 1 177 ? 11.574 4.472 -22.368 1.00 93.19 177 ASP A N 1
ATOM 1391 C CA . ASP A 1 177 ? 12.720 3.757 -22.938 1.00 93.19 177 ASP A CA 1
ATOM 1392 C C . ASP A 1 177 ? 13.346 2.767 -21.945 1.00 93.19 177 ASP A C 1
ATOM 1394 O O . ASP A 1 177 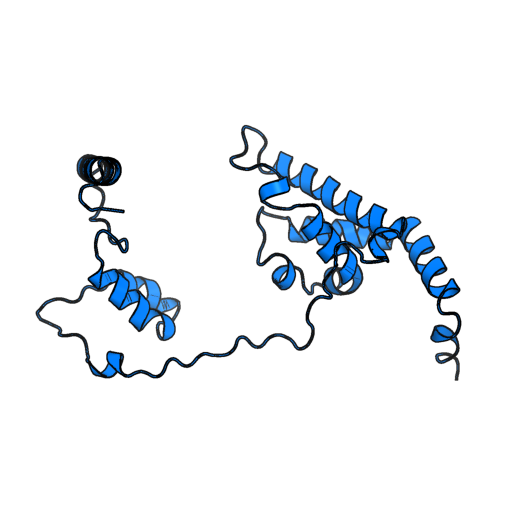? 13.909 1.756 -22.358 1.00 93.19 177 ASP A O 1
ATOM 1398 N N . SER A 1 178 ? 13.187 3.003 -20.638 1.00 92.12 178 SER A N 1
ATOM 1399 C CA . SER A 1 178 ? 13.624 2.064 -19.603 1.00 92.12 178 SER A CA 1
ATOM 1400 C C . SER A 1 178 ? 12.877 0.731 -19.708 1.00 92.12 178 SER A C 1
ATOM 1402 O O . SER A 1 178 ? 13.494 -0.332 -19.614 1.00 92.12 178 SER A O 1
ATOM 1404 N N . TYR A 1 179 ? 11.570 0.763 -19.984 1.00 93.12 179 TYR A N 1
ATOM 1405 C CA . TYR A 1 179 ? 10.811 -0.465 -20.206 1.00 93.12 179 TYR A CA 1
ATOM 1406 C C . TYR A 1 179 ? 11.225 -1.182 -21.491 1.00 93.12 179 TYR A C 1
ATOM 1408 O O . TYR A 1 179 ? 11.366 -2.399 -21.472 1.00 93.12 179 TYR A O 1
ATOM 1416 N N . LYS A 1 180 ? 11.508 -0.454 -22.578 1.00 91.25 180 LYS A N 1
ATOM 1417 C CA . LYS A 1 180 ? 12.026 -1.075 -23.811 1.00 91.25 180 LYS A CA 1
ATOM 1418 C C . LYS A 1 180 ? 13.329 -1.834 -23.547 1.00 91.25 180 LYS A C 1
ATOM 1420 O O . LYS A 1 180 ? 13.422 -3.002 -23.886 1.00 91.25 180 LYS A O 1
ATOM 1425 N N . GLN A 1 181 ? 14.269 -1.226 -22.818 1.00 88.19 181 GLN A N 1
ATOM 1426 C CA . GLN A 1 181 ? 15.505 -1.903 -22.398 1.00 88.19 181 GLN A CA 1
ATOM 1427 C C . GLN A 1 181 ? 15.234 -3.148 -21.541 1.00 88.19 181 GLN A C 1
ATOM 1429 O O . GLN A 1 181 ? 15.935 -4.148 -21.658 1.00 88.19 181 GLN A O 1
ATOM 1434 N N . HIS A 1 182 ? 14.216 -3.104 -20.677 1.00 89.44 182 HIS A N 1
ATOM 1435 C CA . HIS A 1 182 ? 13.804 -4.275 -19.904 1.00 89.44 182 HIS A CA 1
ATOM 1436 C C . HIS A 1 182 ? 13.282 -5.393 -20.814 1.00 89.44 182 HIS A C 1
ATOM 1438 O O . HIS A 1 182 ? 13.619 -6.554 -20.599 1.00 89.44 182 HIS A O 1
ATOM 1444 N N . GLN A 1 183 ? 12.486 -5.054 -21.832 1.00 88.69 183 GLN A N 1
ATOM 1445 C CA . GLN A 1 183 ? 11.993 -6.019 -22.815 1.00 88.69 183 GLN A CA 1
ATOM 1446 C C . GLN A 1 183 ? 13.145 -6.637 -23.613 1.00 88.69 183 GLN A C 1
ATOM 1448 O O . GLN A 1 183 ? 13.225 -7.862 -23.672 1.00 88.69 183 GLN A O 1
ATOM 1453 N N . ASP A 1 184 ? 14.071 -5.820 -24.119 1.00 86.31 184 ASP A N 1
ATOM 1454 C CA . ASP A 1 184 ? 15.245 -6.284 -24.869 1.00 86.31 184 ASP A CA 1
ATOM 1455 C C . ASP A 1 184 ? 16.091 -7.257 -24.024 1.00 86.31 184 ASP A C 1
ATOM 1457 O O . ASP A 1 184 ? 16.423 -8.358 -24.461 1.00 86.31 184 ASP A O 1
ATOM 1461 N N . ASN A 1 185 ? 16.343 -6.917 -22.753 1.00 81.56 185 ASN A N 1
ATOM 1462 C CA . ASN A 1 185 ? 17.077 -7.784 -21.826 1.00 81.56 185 ASN A CA 1
ATOM 1463 C C . ASN A 1 185 ? 16.367 -9.127 -21.575 1.00 81.56 185 ASN A C 1
ATOM 1465 O O . ASN A 1 185 ? 17.025 -10.145 -21.362 1.00 81.56 185 ASN A O 1
ATOM 1469 N N . LEU A 1 186 ? 15.031 -9.156 -21.560 1.00 79.50 186 LEU A N 1
ATOM 1470 C CA . LEU A 1 186 ? 14.276 -10.403 -21.405 1.00 79.50 186 LEU A CA 1
ATOM 1471 C C . LEU A 1 186 ? 14.364 -11.281 -22.659 1.00 79.50 186 LEU A C 1
ATOM 1473 O O . LEU A 1 186 ? 14.452 -12.505 -22.526 1.00 79.50 186 LEU A O 1
ATOM 1477 N N . GLU A 1 187 ? 14.358 -10.674 -23.846 1.00 73.00 187 GLU A N 1
ATOM 1478 C CA . GLU A 1 187 ? 14.506 -11.378 -25.125 1.00 73.00 187 GLU A CA 1
ATOM 1479 C C . GLU A 1 187 ? 15.917 -11.962 -25.297 1.00 73.00 187 GLU A C 1
ATOM 1481 O O . GLU A 1 187 ? 16.051 -13.113 -25.720 1.00 73.00 187 GLU A O 1
ATOM 1486 N N . ASP A 1 188 ? 16.952 -11.239 -24.862 1.00 66.81 188 ASP A N 1
ATOM 1487 C CA . ASP A 1 188 ? 18.345 -11.708 -24.886 1.00 66.81 188 ASP A CA 1
ATOM 1488 C C . ASP A 1 188 ? 18.600 -12.889 -23.929 1.00 66.81 188 ASP A C 1
ATOM 1490 O O . ASP A 1 188 ? 19.418 -13.770 -24.212 1.00 66.81 188 ASP A O 1
ATOM 1494 N N . ILE A 1 189 ? 17.897 -12.940 -22.791 1.00 63.31 189 ILE A N 1
ATOM 1495 C CA . ILE A 1 189 ? 18.033 -14.020 -21.797 1.00 63.31 189 ILE A CA 1
ATOM 1496 C C . ILE A 1 189 ? 17.213 -15.264 -22.195 1.00 63.31 189 ILE A C 1
ATOM 1498 O O . ILE A 1 189 ? 17.612 -16.387 -21.870 1.00 63.31 189 ILE A O 1
ATOM 1502 N N . TYR A 1 190 ? 16.096 -15.099 -22.914 1.00 57.88 190 TYR A N 1
ATOM 1503 C CA . TYR A 1 190 ? 15.201 -16.190 -23.332 1.00 57.88 190 TYR A CA 1
ATOM 1504 C C . TYR A 1 190 ? 14.866 -16.141 -24.837 1.00 57.88 190 TYR A C 1
ATOM 1506 O O . TYR A 1 190 ? 13.710 -15.912 -25.208 1.00 57.88 190 TYR A O 1
ATOM 1514 N N . PRO A 1 191 ? 15.827 -16.452 -25.726 1.00 51.69 191 PRO A N 1
ATOM 1515 C CA . PRO A 1 191 ? 15.645 -16.311 -27.175 1.00 51.69 191 PRO A CA 1
ATOM 1516 C C . PRO A 1 191 ? 14.578 -17.243 -27.790 1.00 51.69 191 PRO A C 1
ATOM 1518 O O . PRO A 1 191 ? 14.094 -16.986 -28.891 1.00 51.69 191 PRO A O 1
ATOM 1521 N N . ASP A 1 192 ? 14.171 -18.318 -27.101 1.00 52.78 192 ASP A N 1
ATOM 1522 C CA . ASP A 1 192 ? 13.243 -19.332 -27.635 1.00 52.78 192 ASP A CA 1
ATOM 1523 C C . ASP A 1 192 ? 11.751 -19.087 -27.324 1.00 52.78 192 ASP A C 1
ATOM 1525 O O . ASP A 1 192 ? 10.894 -19.823 -27.821 1.00 52.78 192 ASP A O 1
ATOM 1529 N N . PHE A 1 193 ? 11.384 -18.053 -26.556 1.00 47.28 193 PHE A N 1
ATOM 1530 C CA . PHE A 1 193 ? 9.967 -17.820 -26.217 1.00 47.28 193 PHE A CA 1
ATOM 1531 C C . PHE A 1 193 ? 9.133 -17.276 -27.395 1.00 47.28 193 PHE A C 1
ATOM 1533 O O . PHE A 1 193 ? 7.923 -17.500 -27.440 1.00 47.28 193 PHE A O 1
ATOM 1540 N N . ASN A 1 194 ? 9.767 -16.636 -28.384 1.00 44.22 194 ASN A N 1
ATOM 1541 C CA . ASN A 1 194 ? 9.086 -16.055 -29.551 1.00 44.22 194 ASN A CA 1
ATOM 1542 C C . ASN A 1 194 ? 9.080 -16.957 -30.802 1.00 44.22 194 ASN A C 1
ATOM 1544 O O . ASN A 1 194 ? 8.366 -16.658 -31.752 1.00 44.22 194 ASN A O 1
ATOM 1548 N N . ARG A 1 195 ? 9.784 -18.102 -30.814 1.00 45.69 195 ARG A N 1
ATOM 1549 C CA . ARG A 1 195 ? 9.782 -19.036 -31.966 1.00 45.69 195 ARG A CA 1
ATOM 1550 C C . ARG A 1 195 ? 8.547 -19.935 -32.076 1.00 45.69 195 ARG A C 1
ATOM 1552 O O . ARG A 1 195 ? 8.389 -20.621 -33.077 1.00 45.69 195 ARG A O 1
ATOM 1559 N N . SER A 1 196 ? 7.681 -19.944 -31.065 1.00 44.34 196 SER A N 1
ATOM 1560 C CA . SER A 1 196 ? 6.485 -20.801 -30.999 1.00 44.34 196 SER A CA 1
ATOM 1561 C C . SER A 1 196 ? 5.175 -20.077 -31.343 1.00 44.34 196 SER A C 1
ATOM 1563 O O . SER A 1 196 ? 4.103 -20.660 -31.199 1.00 44.34 196 SER A O 1
ATOM 1565 N N . ARG A 1 197 ? 5.241 -18.817 -31.800 1.00 47.00 197 ARG A N 1
ATOM 1566 C CA . ARG A 1 197 ? 4.069 -18.044 -32.256 1.00 47.00 197 ARG A CA 1
ATOM 1567 C C . ARG A 1 197 ? 3.904 -17.966 -33.779 1.00 47.00 197 ARG A C 1
ATOM 1569 O O . ARG A 1 197 ? 2.875 -17.469 -34.220 1.00 47.00 197 ARG A O 1
ATOM 1576 N N . ASP A 1 198 ? 4.847 -18.518 -34.547 1.00 42.78 198 ASP A N 1
ATOM 1577 C CA . ASP A 1 198 ? 4.862 -18.468 -36.020 1.00 42.78 198 ASP A CA 1
ATOM 1578 C C . ASP A 1 198 ? 4.675 -19.845 -36.705 1.00 42.78 198 ASP A C 1
ATOM 1580 O O . ASP A 1 198 ? 5.061 -20.029 -37.860 1.00 42.78 198 ASP A O 1
ATOM 1584 N N . THR A 1 199 ? 4.058 -20.820 -36.028 1.00 38.62 199 THR A N 1
ATOM 1585 C CA . THR A 1 199 ? 3.606 -22.096 -36.632 1.00 38.62 199 THR A CA 1
ATOM 1586 C C . THR A 1 199 ? 2.201 -22.439 -36.186 1.00 38.62 199 THR A C 1
ATOM 1588 O O . THR A 1 199 ? 1.389 -22.827 -37.052 1.00 38.62 199 THR A O 1
#

Secondary structure (DSSP, 8-state):
--TT-HHHHHHHHHHHHTTPPPP-STTT-HHHHHHHHHHGGG--GGGHHHHHH----TTS---GGGGG-----------S--PPP--TT-GGGG-HHHHHHHHHHHHHHHHHHHHH-SSS-SS-HHHHS-HHHHHHHHHTHHHHHTT-SHHHHHSS-SSTTHHHHHHHHHHHHTTSHHHHHHHHHHHHH-TTSSTTS--